Protein AF-A0A8J6IUM8-F1 (afdb_monomer)

InterPro 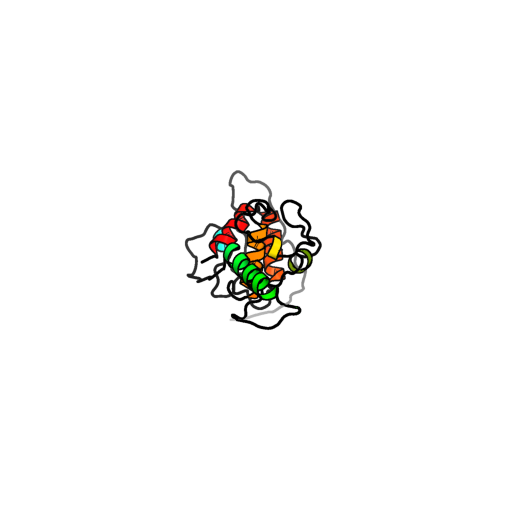domains:
  IPR006311 Twin-arginine translocation pathway, signal sequence [PS51318] (1-40)

Solvent-accessible surface area (backbone atoms only — not comparable to full-atom values): 11786 Å² total; per-residue (Å²): 138,82,84,90,89,86,88,86,87,81,91,81,80,90,85,77,98,74,86,77,87,83,91,85,81,92,72,90,72,75,79,80,70,85,65,81,68,77,60,28,26,101,62,36,62,37,50,60,50,59,68,62,67,60,74,89,74,67,69,94,34,82,46,58,17,52,44,32,55,57,54,28,54,57,50,49,55,47,54,68,64,51,76,67,72,78,81,95,74,94,78,82,75,99,65,65,75,75,63,49,34,37,26,78,51,48,33,83,89,48,61,45,57,79,75,52,69,33,75,44,36,45,66,64,26,26,62,53,87,98,52,86,67,70,52,18,27,59,65,40,26,41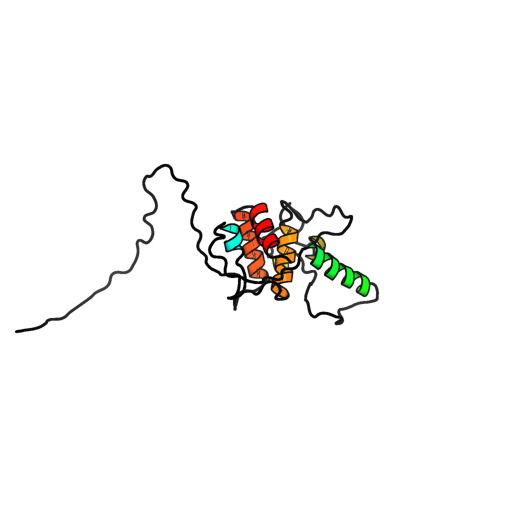,16,43,45,48,23,50,32,41,18,34,69,55,55,31,40,47,50,24,93,94,59,50,43,45,59,55,41,34,50,51,48,56,43,25,73,72,79,34,37,52,58,46,24,50,30,54,56,77,36,46,104

pLDDT: mean 70.24, std 22.02, range [32.41, 96.5]

Mean predicted aligned error: 14.63 Å

Structure (mmCIF, N/CA/C/O backbone):
data_AF-A0A8J6IUM8-F1
#
_entry.id   AF-A0A8J6IUM8-F1
#
loop_
_atom_site.group_PDB
_atom_site.id
_atom_site.type_symbol
_atom_site.label_atom_id
_atom_site.label_alt_id
_atom_site.label_comp_id
_atom_site.label_asym_id
_atom_site.label_entity_id
_atom_site.label_seq_id
_atom_site.pdbx_PDB_ins_code
_atom_site.Cartn_x
_atom_site.Cartn_y
_atom_site.Cartn_z
_atom_site.occupancy
_atom_site.B_iso_or_equiv
_atom_site.auth_seq_id
_atom_site.auth_comp_id
_atom_site.auth_asym_id
_atom_site.auth_atom_id
_atom_site.pdbx_PDB_model_num
ATOM 1 N N . MET A 1 1 ? -68.672 -1.069 22.648 1.00 32.41 1 MET A N 1
ATOM 2 C CA . MET A 1 1 ? -69.304 -2.378 22.380 1.00 32.41 1 MET A CA 1
ATOM 3 C C . MET A 1 1 ? -69.504 -2.459 20.872 1.00 32.41 1 MET A C 1
ATOM 5 O O . MET A 1 1 ? -70.139 -1.552 20.357 1.00 32.41 1 MET A O 1
ATOM 9 N N . THR A 1 2 ? -68.937 -3.389 20.104 1.00 34.91 2 THR A N 1
ATOM 10 C CA . THR A 1 2 ? -68.022 -4.510 20.414 1.00 34.91 2 THR A CA 1
ATOM 11 C C . THR A 1 2 ? -67.266 -4.901 19.132 1.00 34.91 2 THR A C 1
ATOM 13 O O . THR A 1 2 ? -67.882 -5.057 18.086 1.00 34.91 2 THR A O 1
ATOM 16 N N . ASP A 1 3 ? -65.946 -4.992 19.262 1.00 34.97 3 ASP A N 1
ATOM 17 C CA . ASP A 1 3 ? -64.987 -5.992 18.756 1.00 34.97 3 ASP A CA 1
ATOM 18 C C . ASP A 1 3 ? -65.121 -6.763 17.414 1.00 34.97 3 ASP A C 1
ATOM 20 O O . ASP A 1 3 ? -66.073 -7.491 17.165 1.00 34.97 3 ASP A O 1
ATOM 24 N N . LEU A 1 4 ? -63.988 -6.726 16.684 1.00 45.38 4 LEU A N 1
ATOM 25 C CA . LEU A 1 4 ? -63.270 -7.815 15.977 1.00 45.38 4 LEU A CA 1
ATOM 26 C C . LEU A 1 4 ? -63.947 -8.657 14.869 1.00 45.38 4 LEU A C 1
ATOM 28 O O . LEU A 1 4 ? -64.826 -9.470 15.136 1.00 45.38 4 LEU A O 1
ATOM 32 N N . ASN A 1 5 ? -63.299 -8.705 13.687 1.00 42.59 5 ASN A N 1
ATOM 33 C CA . ASN A 1 5 ? -62.938 -10.005 13.087 1.00 42.59 5 ASN A CA 1
ATOM 34 C C . ASN A 1 5 ? -61.676 -9.989 12.181 1.00 42.59 5 ASN A C 1
ATOM 36 O O . ASN A 1 5 ? -61.242 -8.941 11.706 1.00 42.59 5 ASN A O 1
ATOM 40 N N . LYS A 1 6 ? -61.081 -11.177 11.984 1.00 36.50 6 LYS A N 1
ATOM 41 C CA . LYS A 1 6 ? -59.701 -11.486 11.545 1.00 36.50 6 LYS A CA 1
ATOM 42 C C . LYS A 1 6 ? -59.706 -12.853 10.821 1.00 36.50 6 LYS A C 1
ATOM 44 O O . LYS A 1 6 ? -60.381 -13.753 11.300 1.00 36.50 6 LYS A O 1
ATOM 49 N N . SER A 1 7 ? -58.977 -13.146 9.739 1.00 35.91 7 SER A N 1
ATOM 50 C CA . SER A 1 7 ? -58.004 -12.428 8.881 1.00 35.91 7 SER A CA 1
ATOM 51 C C . SER A 1 7 ? -58.004 -13.070 7.475 1.00 35.91 7 SER A C 1
ATOM 53 O O . SER A 1 7 ? -58.772 -14.001 7.255 1.00 35.91 7 SER A O 1
ATOM 55 N N . ASN A 1 8 ? -57.115 -12.659 6.552 1.00 32.75 8 ASN A N 1
ATOM 56 C CA . ASN A 1 8 ? -56.058 -13.546 6.007 1.00 32.75 8 ASN A CA 1
ATOM 57 C C . ASN A 1 8 ? -55.184 -12.874 4.929 1.00 32.75 8 ASN A C 1
ATOM 59 O O . ASN A 1 8 ? -55.675 -12.151 4.068 1.00 32.75 8 ASN A O 1
ATOM 63 N N . GLN A 1 9 ? -53.876 -13.146 4.985 1.00 43.00 9 GLN A N 1
ATOM 64 C CA . GLN A 1 9 ? -52.910 -12.822 3.929 1.00 43.00 9 GLN A CA 1
ATOM 65 C C . GLN A 1 9 ? -52.945 -13.884 2.819 1.00 43.00 9 GLN A C 1
ATOM 67 O O . GLN A 1 9 ? -53.257 -15.044 3.080 1.00 43.00 9 GLN A O 1
ATOM 72 N N . SER A 1 10 ? -52.493 -13.519 1.618 1.00 33.78 10 SER A N 1
ATOM 73 C CA . SER A 1 10 ? -51.675 -14.425 0.800 1.00 33.78 10 SER A CA 1
ATOM 74 C C . SER A 1 10 ? -50.667 -13.613 -0.015 1.00 33.78 10 SER A C 1
ATOM 76 O O . SER A 1 10 ? -50.972 -12.509 -0.472 1.00 33.78 10 SER A O 1
ATOM 78 N N . ASP A 1 11 ? -49.445 -14.124 -0.117 1.00 43.47 11 ASP A N 1
ATOM 79 C CA . ASP A 1 11 ? -48.279 -13.404 -0.622 1.00 43.47 11 ASP A CA 1
ATOM 80 C C . ASP A 1 11 ? -48.279 -13.169 -2.136 1.00 43.47 11 ASP A C 1
ATOM 82 O O . ASP A 1 11 ? -48.604 -14.065 -2.917 1.00 43.47 11 ASP A O 1
ATOM 86 N N . LYS A 1 12 ? -47.699 -12.034 -2.557 1.00 37.50 12 LYS A N 1
ATOM 87 C CA . LYS A 1 12 ? -46.764 -12.042 -3.693 1.00 37.50 12 LYS A CA 1
ATOM 88 C C . LYS A 1 12 ? -45.495 -11.246 -3.401 1.00 37.50 12 LYS A C 1
ATOM 90 O O . LYS A 1 12 ? -45.525 -10.090 -2.995 1.00 37.50 12 LYS A O 1
ATOM 95 N N . SER A 1 13 ? -44.393 -11.946 -3.646 1.00 38.84 13 SER A N 1
ATOM 96 C CA . SER A 1 13 ? -42.996 -11.578 -3.451 1.00 38.84 13 SER A CA 1
ATOM 97 C C . SER A 1 13 ? -42.583 -10.190 -3.956 1.00 38.84 13 SER A C 1
ATOM 99 O O . SER A 1 13 ? -42.983 -9.745 -5.029 1.00 38.84 13 SER A O 1
ATOM 101 N N . VAL A 1 14 ? -41.662 -9.605 -3.187 1.00 47.09 14 VAL A N 1
ATOM 102 C CA . VAL A 1 14 ? -40.587 -8.665 -3.556 1.00 47.09 14 VAL A CA 1
ATOM 103 C C . VAL A 1 14 ? -40.242 -8.669 -5.057 1.00 47.09 14 VAL A C 1
ATOM 105 O O . VAL A 1 14 ? -39.883 -9.717 -5.586 1.00 47.09 14 VAL A O 1
ATOM 108 N N . ASP A 1 15 ? -40.273 -7.514 -5.732 1.00 41.75 15 ASP A N 1
ATOM 109 C CA . ASP A 1 15 ? -39.092 -6.647 -5.936 1.00 41.75 15 ASP A CA 1
ATOM 110 C C . ASP A 1 15 ? -39.412 -5.449 -6.854 1.00 41.75 15 ASP A C 1
ATOM 112 O O . ASP A 1 15 ? -40.078 -5.581 -7.878 1.00 41.75 15 ASP A O 1
ATOM 116 N N . ASN A 1 16 ? -38.901 -4.269 -6.492 1.00 41.00 16 ASN A N 1
ATOM 117 C CA . ASN A 1 16 ? -38.570 -3.218 -7.457 1.00 41.00 16 ASN A CA 1
ATOM 118 C C . ASN A 1 16 ? -37.561 -2.211 -6.870 1.00 41.00 16 ASN A C 1
ATOM 120 O O . ASN A 1 16 ? -37.720 -0.991 -6.953 1.00 41.00 16 ASN A O 1
ATOM 124 N N . ARG A 1 17 ? -36.466 -2.714 -6.282 1.00 55.47 17 ARG A N 1
ATOM 125 C CA . ARG A 1 17 ? -35.329 -1.907 -5.792 1.00 55.47 17 ARG A CA 1
ATOM 126 C C . ARG A 1 17 ? -34.461 -1.311 -6.920 1.00 55.47 17 ARG A C 1
ATOM 128 O O . ARG A 1 17 ? -33.248 -1.175 -6.762 1.00 55.47 17 ARG A O 1
ATOM 135 N N . ARG A 1 18 ? -35.044 -0.945 -8.072 1.00 63.97 18 ARG A N 1
ATOM 136 C CA . ARG A 1 18 ? -34.310 -0.309 -9.183 1.00 63.97 18 ARG A CA 1
ATOM 137 C C . ARG A 1 18 ? -35.183 0.553 -10.108 1.00 63.97 18 ARG A C 1
ATOM 139 O O . ARG A 1 18 ? -35.280 0.298 -11.302 1.00 63.97 18 ARG A O 1
ATOM 146 N N . SER A 1 19 ? -35.720 1.655 -9.583 1.00 48.66 19 SER A N 1
ATOM 147 C CA . SER A 1 19 ? -36.112 2.809 -10.411 1.00 48.66 19 SER A CA 1
ATOM 148 C C . SER A 1 19 ? -35.070 3.918 -10.253 1.00 48.66 19 SER A C 1
ATOM 150 O O . SER A 1 19 ? -35.204 4.787 -9.394 1.00 48.66 19 SER A O 1
ATOM 152 N N . PHE A 1 20 ? -33.998 3.860 -11.047 1.00 54.62 20 PHE A N 1
ATOM 153 C CA . PHE A 1 20 ? -32.883 4.807 -10.960 1.00 54.62 20 PHE A CA 1
ATOM 154 C C . PHE A 1 20 ? -32.936 5.839 -12.098 1.00 54.62 20 PHE A C 1
ATOM 156 O O . PHE A 1 20 ? -32.962 5.474 -13.269 1.00 54.62 20 PHE A O 1
ATOM 163 N N . LEU A 1 21 ? -32.924 7.121 -11.717 1.00 53.88 21 LEU A N 1
ATOM 164 C CA . LEU A 1 21 ? -32.687 8.314 -12.545 1.00 53.88 21 LEU A CA 1
ATOM 165 C C . LEU A 1 21 ? -33.532 8.494 -13.825 1.00 53.88 21 LEU A C 1
ATOM 167 O O . LEU A 1 21 ? -33.145 8.118 -14.930 1.00 53.88 21 LEU A O 1
ATOM 171 N N . LYS A 1 22 ? -34.599 9.296 -13.704 1.00 49.75 22 LYS A N 1
ATOM 172 C CA . LYS A 1 22 ? -35.075 10.157 -14.799 1.00 49.75 22 LYS A CA 1
ATOM 173 C C . LYS A 1 22 ? -35.062 11.628 -14.360 1.00 49.75 22 LYS A C 1
ATOM 175 O O . LYS A 1 22 ? -35.862 12.017 -13.523 1.00 49.75 22 LYS A O 1
ATOM 180 N N . LYS A 1 23 ? -34.208 12.421 -15.025 1.00 48.09 23 LYS A N 1
ATOM 181 C CA . LYS A 1 23 ? -34.212 13.900 -15.128 1.00 48.09 23 LYS A CA 1
ATOM 182 C C . LYS A 1 23 ? -33.974 14.745 -13.855 1.00 48.09 23 LYS A C 1
ATOM 184 O O . LYS A 1 23 ? -34.920 15.186 -13.219 1.00 48.09 23 LYS A O 1
ATOM 189 N N . ALA A 1 24 ? -32.710 15.101 -13.626 1.00 42.34 24 ALA A N 1
ATOM 190 C CA . ALA A 1 24 ? -32.189 16.416 -13.198 1.00 42.34 24 ALA A CA 1
ATOM 191 C C . ALA A 1 24 ? -30.645 16.290 -13.195 1.00 42.34 24 ALA A C 1
ATOM 193 O O . ALA A 1 24 ? -30.139 15.204 -12.939 1.00 42.34 24 ALA A O 1
ATOM 194 N N . GLY A 1 25 ? -29.818 17.281 -13.523 1.00 40.66 25 GLY A N 1
ATOM 195 C CA . GLY A 1 25 ? -30.060 18.722 -13.527 1.00 40.66 25 GLY A CA 1
ATOM 196 C C . GLY A 1 25 ? -29.104 19.392 -12.537 1.00 40.66 25 GLY A C 1
ATOM 197 O O . GLY A 1 25 ? -29.520 19.753 -11.448 1.00 40.66 25 GLY A O 1
ATOM 198 N N . THR A 1 26 ? -27.828 19.503 -12.917 1.00 44.88 26 THR A N 1
ATOM 199 C CA . THR A 1 26 ? -26.818 20.405 -12.325 1.00 44.88 26 THR A CA 1
ATOM 200 C C . THR A 1 26 ? -26.687 20.419 -10.790 1.00 44.88 26 THR A C 1
ATOM 202 O O . THR A 1 26 ? -26.947 21.427 -10.141 1.00 44.88 26 THR A O 1
ATOM 205 N N . ALA A 1 27 ? -26.159 19.336 -10.217 1.00 35.91 27 ALA A N 1
ATOM 206 C CA . ALA A 1 27 ? -25.406 19.381 -8.960 1.00 35.91 27 ALA A CA 1
ATOM 207 C C . ALA A 1 27 ? -24.428 18.200 -8.913 1.00 35.91 27 ALA A C 1
ATOM 209 O O . ALA A 1 27 ? -24.832 17.055 -9.122 1.00 35.91 27 ALA A O 1
ATOM 210 N N . SER A 1 28 ? -23.150 18.452 -8.624 1.00 39.94 28 SER A N 1
ATOM 211 C CA . SER A 1 28 ? -22.171 17.397 -8.345 1.00 39.94 28 SER A CA 1
ATOM 212 C C . SER A 1 28 ? -22.408 16.845 -6.940 1.00 39.94 28 SER A C 1
ATOM 214 O O . SER A 1 28 ? -21.685 17.170 -5.998 1.00 39.94 28 SER A O 1
ATOM 216 N N . ILE A 1 29 ? -23.454 16.029 -6.792 1.00 42.53 29 ILE A N 1
ATOM 217 C CA . ILE A 1 29 ? -23.670 15.243 -5.580 1.00 42.53 29 ILE A CA 1
ATOM 218 C C . ILE A 1 29 ? -22.511 14.252 -5.506 1.00 42.53 29 ILE A C 1
ATOM 220 O O . ILE A 1 29 ? -22.485 13.265 -6.245 1.00 42.53 29 ILE A O 1
ATOM 224 N N . ILE A 1 30 ? -21.540 14.543 -4.638 1.00 43.62 30 ILE A N 1
ATOM 225 C CA . ILE A 1 30 ? -20.489 13.599 -4.261 1.00 43.62 30 ILE A CA 1
ATOM 226 C C . ILE A 1 30 ? -21.209 12.318 -3.855 1.00 43.62 30 ILE A C 1
ATOM 228 O O . ILE A 1 30 ? -22.028 12.333 -2.934 1.00 43.62 30 ILE A O 1
ATOM 232 N N . ALA A 1 31 ? -20.953 11.230 -4.581 1.00 40.31 31 ALA A N 1
ATOM 233 C CA . ALA A 1 31 ? -21.530 9.942 -4.248 1.00 40.31 31 ALA A CA 1
ATOM 234 C C . ALA A 1 31 ? -21.027 9.570 -2.853 1.00 40.31 31 ALA A C 1
ATOM 236 O O . ALA A 1 31 ? -19.861 9.211 -2.689 1.00 40.31 31 ALA A O 1
ATOM 237 N N . ALA A 1 32 ? -21.901 9.706 -1.855 1.00 42.09 32 ALA A N 1
ATOM 238 C CA . ALA A 1 32 ? -21.624 9.298 -0.493 1.00 42.09 32 ALA A CA 1
ATOM 239 C C . ALA A 1 32 ? -21.473 7.777 -0.498 1.00 42.09 32 ALA A C 1
ATOM 241 O O . ALA A 1 32 ? -22.452 7.033 -0.410 1.00 42.09 32 ALA A O 1
ATOM 242 N N . LEU A 1 33 ? -20.234 7.328 -0.678 1.00 38.31 33 LEU A N 1
ATOM 243 C CA . LEU A 1 33 ? -19.867 5.939 -0.509 1.00 38.31 33 LEU A CA 1
ATOM 244 C C . LEU A 1 33 ? -20.288 5.546 0.915 1.00 38.31 33 LEU A C 1
ATOM 246 O O . LEU A 1 33 ? -19.805 6.163 1.870 1.00 38.31 33 LEU A O 1
ATOM 250 N N . PRO A 1 34 ? -21.116 4.503 1.118 1.00 36.09 34 PRO A N 1
ATOM 251 C CA . PRO A 1 34 ? -20.841 3.664 2.269 1.00 36.09 34 PRO A CA 1
ATOM 252 C C . PRO A 1 34 ? -19.382 3.199 2.078 1.00 36.09 34 PRO A C 1
ATOM 254 O O . PRO A 1 34 ? -18.971 2.854 0.976 1.00 36.09 34 PRO A O 1
ATOM 257 N N . VAL A 1 35 ? -18.537 3.233 3.096 1.00 40.78 35 VAL A N 1
ATOM 258 C CA . VAL A 1 35 ? -18.814 2.522 4.334 1.00 40.78 35 VAL A CA 1
ATOM 259 C C . VAL A 1 35 ? -18.173 3.206 5.535 1.00 40.78 35 VAL A C 1
ATOM 261 O O . VAL A 1 35 ? -17.021 3.632 5.493 1.00 40.78 35 VAL A O 1
ATOM 264 N N . ARG A 1 36 ? -18.896 3.188 6.657 1.00 41.34 36 ARG A N 1
ATOM 265 C CA . ARG A 1 36 ? -18.259 3.211 7.975 1.00 41.34 36 ARG A CA 1
ATOM 266 C C . ARG A 1 36 ? -17.442 1.923 8.096 1.00 41.34 36 ARG A C 1
ATOM 268 O O . ARG A 1 36 ? -17.983 0.863 7.811 1.00 41.34 36 ARG A O 1
ATOM 275 N N . ASN A 1 37 ? -16.182 2.048 8.498 1.00 42.50 37 ASN A N 1
ATOM 276 C CA . ASN A 1 37 ? -15.328 1.020 9.097 1.00 42.50 37 ASN A CA 1
ATOM 277 C C . ASN A 1 37 ? -15.608 -0.432 8.640 1.00 42.50 37 ASN A C 1
ATOM 279 O O . ASN A 1 37 ? -16.384 -1.127 9.288 1.00 42.50 37 ASN A O 1
ATOM 283 N N . VAL A 1 38 ? -14.930 -0.907 7.584 1.00 52.06 38 VAL A N 1
ATOM 284 C CA . VAL A 1 38 ? -14.875 -2.354 7.228 1.00 52.06 38 VAL A CA 1
ATOM 285 C C . VAL A 1 38 ? -13.458 -2.933 7.346 1.00 52.06 38 VAL A C 1
ATOM 287 O O . VAL A 1 38 ? -13.275 -4.123 7.572 1.00 52.06 38 VAL A O 1
ATOM 290 N N . TRP A 1 39 ? -12.422 -2.098 7.233 1.00 58.16 39 TRP A N 1
ATOM 291 C CA . TRP A 1 39 ? -11.027 -2.569 7.239 1.00 58.16 39 TRP A CA 1
ATOM 292 C C . TRP A 1 39 ? -10.360 -2.434 8.599 1.00 58.16 39 TRP A C 1
ATOM 294 O O . TRP A 1 39 ? -9.603 -3.310 8.991 1.00 58.16 39 TRP A O 1
ATOM 304 N N . ALA A 1 40 ? -10.684 -1.372 9.329 1.00 53.69 40 ALA A N 1
ATOM 305 C CA . ALA A 1 40 ? -10.157 -1.075 10.651 1.00 53.69 40 ALA A CA 1
ATOM 306 C C . ALA A 1 40 ? -11.048 -1.650 11.761 1.00 53.69 40 ALA A C 1
ATOM 308 O O . ALA A 1 40 ? -12.275 -1.501 11.708 1.00 53.69 40 ALA A O 1
ATOM 309 N N . SER A 1 41 ? -10.429 -2.255 12.778 1.00 52.91 41 SER A N 1
ATOM 310 C CA . SER A 1 41 ? -11.092 -2.592 14.045 1.00 52.91 41 SER A CA 1
ATOM 311 C C . SER A 1 41 ? -11.564 -1.331 14.793 1.00 52.91 41 SER A C 1
ATOM 313 O O . SER A 1 41 ? -11.306 -0.206 14.367 1.00 52.91 41 SER A O 1
ATOM 315 N N . TYR A 1 42 ? -12.255 -1.514 15.920 1.00 49.84 42 TYR A N 1
ATOM 316 C CA . TYR A 1 42 ? -12.916 -0.455 16.700 1.00 49.84 42 TYR A CA 1
ATOM 317 C C . TYR A 1 42 ? -11.990 0.691 17.172 1.00 49.84 42 TYR A C 1
ATOM 319 O O . TYR A 1 42 ? -12.491 1.780 17.441 1.00 49.84 42 TYR A O 1
ATOM 327 N N . ASP A 1 43 ? -10.668 0.474 17.186 1.00 50.34 43 ASP A N 1
ATOM 328 C CA . ASP A 1 43 ? -9.639 1.454 17.568 1.00 50.34 43 ASP A CA 1
ATOM 329 C C . ASP A 1 43 ? -8.811 2.028 16.393 1.00 50.34 43 ASP A C 1
ATOM 331 O O . ASP A 1 43 ? -7.884 2.803 16.633 1.00 50.34 43 ASP A O 1
ATOM 335 N N . ALA A 1 44 ? -9.095 1.685 15.126 1.00 49.66 44 ALA A N 1
ATOM 336 C CA . ALA A 1 44 ? -8.302 2.153 13.977 1.00 49.66 44 ALA A CA 1
ATOM 337 C C . ALA A 1 44 ? -9.017 3.170 13.066 1.00 49.66 44 ALA A C 1
ATOM 339 O O . ALA A 1 44 ? -10.183 3.036 12.690 1.00 49.66 44 ALA A O 1
ATOM 340 N N . CYS A 1 45 ? -8.253 4.183 12.649 1.00 55.59 45 CYS A N 1
ATOM 341 C CA . CYS A 1 45 ? -8.661 5.193 11.684 1.00 55.59 45 CYS A CA 1
ATOM 342 C C . CYS A 1 45 ? -8.882 4.539 10.317 1.00 55.59 45 CYS A C 1
ATOM 344 O O . CYS A 1 45 ? -7.997 3.904 9.735 1.00 55.59 45 CYS A O 1
ATOM 346 N N . THR A 1 46 ? -10.079 4.704 9.766 1.00 56.50 46 THR A N 1
ATOM 347 C CA . THR A 1 46 ? -10.350 4.147 8.444 1.00 56.50 46 THR A CA 1
ATOM 348 C C . THR A 1 46 ? -9.655 4.957 7.359 1.00 56.50 46 THR A C 1
ATOM 350 O O . THR A 1 46 ? -9.747 6.184 7.331 1.00 56.50 46 THR A O 1
ATOM 353 N N . ILE A 1 47 ? -9.052 4.259 6.395 1.00 58.06 47 ILE A N 1
ATOM 354 C CA . ILE A 1 47 ? -8.558 4.866 5.149 1.00 58.06 47 ILE A CA 1
ATOM 355 C C . ILE A 1 47 ? -9.704 5.588 4.412 1.00 58.06 47 ILE A C 1
ATOM 357 O O . ILE A 1 47 ? -9.503 6.652 3.838 1.00 58.06 47 ILE A O 1
ATOM 361 N N . SER A 1 48 ? -10.945 5.097 4.524 1.00 53.03 48 SER A N 1
ATOM 362 C CA . SER A 1 48 ? -12.146 5.795 4.042 1.00 53.03 48 SER A CA 1
ATOM 363 C C . SER A 1 48 ? -12.418 7.139 4.731 1.00 53.03 48 SER A C 1
ATOM 365 O O . SER A 1 48 ? -13.005 8.012 4.103 1.00 53.03 48 SER A O 1
ATOM 367 N N . GLY A 1 49 ? -11.989 7.348 5.980 1.00 50.66 49 GLY A N 1
ATOM 368 C CA . GLY A 1 49 ? -12.088 8.640 6.665 1.00 50.66 49 GLY A CA 1
ATOM 369 C C . GLY A 1 49 ? -11.166 9.690 6.042 1.00 50.66 49 GLY A C 1
ATOM 370 O O . GLY A 1 49 ? -11.624 10.790 5.736 1.00 50.66 49 GLY A O 1
ATOM 371 N N . ALA A 1 50 ? -9.912 9.312 5.765 1.00 47.53 50 ALA A N 1
ATOM 372 C CA . ALA A 1 50 ? -8.959 10.147 5.032 1.00 47.53 50 ALA A CA 1
ATOM 373 C C . ALA A 1 50 ? -9.441 10.423 3.592 1.00 47.53 50 ALA A C 1
ATOM 375 O O . ALA A 1 50 ? -9.521 11.576 3.175 1.00 47.53 50 ALA A O 1
ATOM 376 N N . MET A 1 51 ? -9.884 9.391 2.859 1.00 52.28 51 MET A N 1
ATOM 377 C CA . MET A 1 51 ? -10.387 9.550 1.481 1.00 52.28 51 MET A CA 1
ATOM 378 C C . MET A 1 51 ? -11.717 10.319 1.370 1.00 52.28 51 MET A C 1
ATOM 380 O O . MET A 1 51 ? -12.026 10.841 0.302 1.00 52.28 51 MET A O 1
ATOM 384 N N . SER A 1 52 ? -12.527 10.387 2.433 1.00 48.41 52 SER A N 1
ATOM 385 C CA . SER A 1 52 ? -13.830 11.072 2.413 1.00 48.41 52 SER A CA 1
ATOM 386 C C . SER A 1 52 ? -13.744 12.572 2.720 1.00 48.41 52 SER A C 1
ATOM 388 O O . SER A 1 52 ? -14.752 13.263 2.565 1.00 48.41 52 SER A O 1
ATOM 390 N N . GLY A 1 53 ? -12.613 13.076 3.227 1.00 43.75 53 GLY A N 1
ATOM 391 C CA . GLY A 1 53 ? -12.450 14.481 3.633 1.00 43.75 53 GLY A CA 1
ATOM 392 C C . GLY A 1 53 ? -13.322 14.934 4.817 1.00 43.75 53 GLY A C 1
ATOM 393 O O . GLY A 1 53 ? -13.279 16.102 5.201 1.00 43.75 53 GLY A O 1
ATOM 394 N N . ASN A 1 54 ? -14.107 14.039 5.430 1.00 46.28 54 ASN A N 1
ATOM 395 C CA . ASN A 1 54 ? -15.019 14.363 6.530 1.00 46.28 54 ASN A CA 1
ATOM 396 C C . ASN A 1 54 ? -14.285 14.357 7.884 1.00 46.28 54 ASN A C 1
ATOM 398 O O . ASN A 1 54 ? -14.555 13.546 8.771 1.00 46.28 54 ASN A O 1
ATOM 402 N N . HIS A 1 55 ? -13.324 15.272 8.017 1.00 42.75 55 HIS A N 1
ATOM 403 C CA . HIS A 1 55 ? -12.365 15.368 9.125 1.00 42.75 55 HIS A CA 1
ATOM 404 C C . HIS A 1 55 ? -12.992 15.721 10.492 1.00 42.75 55 HIS A C 1
ATOM 406 O O . HIS A 1 55 ? -12.322 15.681 11.521 1.00 42.75 55 HIS A O 1
ATOM 412 N N . SER A 1 56 ? -14.278 16.078 10.515 1.00 50.72 56 SER A N 1
ATOM 413 C CA . SER A 1 56 ? -15.013 16.611 11.669 1.00 50.72 56 SER A CA 1
ATOM 414 C C . SER A 1 56 ? -15.598 15.550 12.615 1.00 50.72 56 SER A C 1
ATOM 416 O O . SER A 1 56 ? -16.179 15.915 13.635 1.00 50.72 56 SER A O 1
ATOM 418 N N . GLN A 1 57 ? -15.464 14.254 12.303 1.00 44.81 57 GLN A N 1
ATOM 419 C CA . GLN A 1 57 ? -15.910 13.141 13.165 1.00 44.81 57 GLN A CA 1
ATOM 420 C C . GLN A 1 57 ? -14.895 11.984 13.253 1.00 44.81 57 GLN A C 1
ATOM 422 O O . GLN A 1 57 ? -15.274 10.846 13.532 1.00 44.81 57 GLN A O 1
ATOM 427 N N . GLN A 1 58 ? -13.603 12.236 13.018 1.00 48.50 58 GLN A N 1
ATOM 428 C CA . GLN A 1 58 ? -12.581 11.224 13.292 1.00 48.50 58 GLN A CA 1
ATOM 429 C C . GLN A 1 58 ? -12.425 11.030 14.805 1.00 48.50 58 GLN A C 1
ATOM 431 O O . GLN A 1 58 ? -11.900 11.882 15.518 1.00 48.50 58 GLN A O 1
ATOM 436 N N . GLN A 1 59 ? -12.882 9.872 15.280 1.00 46.97 59 GLN A N 1
ATOM 437 C CA . GLN A 1 59 ? -12.505 9.315 16.574 1.00 46.97 59 GLN A CA 1
ATOM 438 C C . GLN A 1 59 ? -10.969 9.206 16.633 1.00 46.97 59 GLN A C 1
ATOM 440 O O . GLN A 1 59 ? -10.333 8.886 15.628 1.00 46.97 59 GLN A O 1
ATOM 445 N N . THR A 1 60 ? -10.361 9.511 17.783 1.00 45.53 60 THR A N 1
ATOM 446 C CA . THR A 1 60 ? -8.898 9.538 17.952 1.00 45.53 60 THR A CA 1
ATOM 447 C C . THR A 1 60 ? -8.315 8.126 17.946 1.00 45.53 60 THR A C 1
ATOM 449 O O . THR A 1 60 ? -8.073 7.531 18.994 1.00 45.53 60 THR A O 1
ATOM 452 N N . CYS A 1 61 ? -8.115 7.581 16.753 1.00 53.56 61 CYS A N 1
ATOM 453 C CA . CYS A 1 61 ? -7.556 6.258 16.543 1.00 53.56 61 CYS A CA 1
ATOM 454 C C . CYS A 1 61 ? -6.038 6.338 16.344 1.00 53.56 61 CYS A C 1
ATOM 456 O O . CYS A 1 61 ? -5.562 6.808 15.307 1.00 53.56 61 CYS A O 1
ATOM 458 N N . THR A 1 62 ? -5.271 5.845 17.314 1.00 60.16 62 THR A N 1
ATOM 459 C CA . THR A 1 62 ? -3.802 5.845 17.273 1.00 60.16 62 THR A CA 1
ATOM 460 C C . THR A 1 62 ? -3.279 4.717 16.381 1.00 60.16 62 THR A C 1
ATOM 462 O O . THR A 1 62 ? -2.781 3.703 16.869 1.00 60.16 62 THR A O 1
ATOM 465 N N . ILE A 1 63 ? -3.372 4.876 15.059 1.00 71.56 63 ILE A N 1
ATOM 466 C CA . ILE A 1 63 ? -2.658 3.982 14.138 1.00 71.56 63 ILE A CA 1
ATOM 467 C C . ILE A 1 63 ? -1.164 4.301 14.205 1.00 71.56 63 ILE A C 1
ATOM 469 O O . ILE A 1 63 ? -0.770 5.457 14.073 1.00 71.56 63 ILE A O 1
ATOM 473 N N . GLN A 1 64 ? -0.343 3.268 14.404 1.00 81.00 64 GLN A N 1
ATOM 474 C CA . GLN A 1 64 ? 1.119 3.360 14.467 1.00 81.00 64 GLN A CA 1
ATOM 475 C C . GLN A 1 64 ? 1.763 2.735 13.225 1.00 81.00 64 GLN A C 1
ATOM 477 O O . GLN A 1 64 ? 2.680 1.916 13.324 1.00 81.00 64 GLN A O 1
ATOM 482 N N . GLY A 1 65 ? 1.236 3.076 12.046 1.00 86.50 65 GLY A N 1
ATOM 483 C CA . GLY A 1 65 ? 1.683 2.519 10.779 1.00 86.50 65 GLY A CA 1
ATOM 484 C C . GLY A 1 65 ? 3.155 2.830 10.535 1.00 86.50 65 GLY A C 1
ATOM 485 O O . GLY A 1 65 ? 3.647 3.912 10.849 1.00 86.50 65 GLY A O 1
ATOM 486 N N . ARG A 1 66 ? 3.882 1.879 9.958 1.00 91.00 66 ARG A N 1
ATOM 487 C CA . ARG A 1 66 ? 5.277 2.071 9.570 1.00 91.00 66 ARG A CA 1
ATOM 488 C C . ARG A 1 66 ? 5.377 2.404 8.089 1.00 91.00 66 ARG A C 1
ATOM 490 O O . ARG A 1 66 ? 4.677 1.823 7.256 1.00 91.00 66 ARG A O 1
ATOM 497 N N . SER A 1 67 ? 6.252 3.354 7.775 1.00 91.94 67 SER A N 1
ATOM 498 C CA . SER A 1 67 ? 6.478 3.826 6.412 1.00 91.94 67 SER A CA 1
ATOM 499 C C . SER A 1 67 ? 7.208 2.779 5.550 1.00 91.94 67 SER A C 1
ATOM 501 O O . SER A 1 67 ? 7.869 1.881 6.083 1.00 91.94 67 SER A O 1
ATOM 503 N N . PRO A 1 68 ? 7.179 2.900 4.209 1.00 92.38 68 PRO A N 1
ATOM 504 C CA . PRO A 1 68 ? 7.958 2.033 3.329 1.00 92.38 68 PRO A CA 1
ATOM 505 C C . PRO A 1 68 ? 9.468 2.067 3.628 1.00 92.38 68 PRO A C 1
ATOM 507 O O . PRO A 1 68 ? 10.137 1.051 3.472 1.00 92.38 68 PRO A O 1
ATOM 510 N N . GLY A 1 69 ? 10.004 3.204 4.094 1.00 89.44 69 GLY A N 1
ATOM 511 C CA . GLY A 1 69 ? 11.412 3.334 4.494 1.00 89.44 69 GLY A CA 1
ATOM 512 C C . GLY A 1 69 ? 11.755 2.553 5.766 1.00 89.44 69 GLY A C 1
ATOM 513 O O . GLY A 1 69 ? 12.785 1.887 5.813 1.00 89.44 69 GLY A O 1
ATOM 514 N N . TYR A 1 70 ? 10.859 2.541 6.763 1.00 90.06 70 TYR A N 1
ATOM 515 C CA . TYR A 1 70 ? 11.018 1.674 7.936 1.00 90.06 70 TYR A CA 1
ATOM 516 C C . TYR A 1 70 ? 11.086 0.202 7.518 1.00 90.06 70 TYR A C 1
ATOM 518 O O . TYR A 1 70 ? 12.007 -0.513 7.912 1.00 90.06 70 TYR A O 1
ATOM 526 N N . TRP A 1 71 ? 10.144 -0.242 6.678 1.00 90.19 71 TRP A N 1
ATOM 527 C CA . TRP A 1 71 ? 10.122 -1.624 6.202 1.00 90.19 71 TRP A CA 1
ATOM 528 C C . TRP A 1 71 ? 11.335 -1.966 5.337 1.00 90.19 71 TRP A C 1
ATOM 530 O O . TRP A 1 71 ? 11.834 -3.082 5.448 1.00 90.19 71 TRP A O 1
ATOM 540 N N . HIS A 1 72 ? 11.858 -1.027 4.537 1.00 88.50 72 HIS A N 1
ATOM 541 C CA . HIS A 1 72 ? 13.107 -1.242 3.804 1.00 88.50 72 HIS A CA 1
ATOM 542 C C . HIS A 1 72 ? 14.257 -1.537 4.769 1.00 88.50 72 HIS A C 1
ATOM 544 O O . HIS A 1 72 ? 14.880 -2.591 4.667 1.00 88.50 72 HIS A O 1
ATOM 550 N N . ASN A 1 73 ? 14.472 -0.667 5.757 1.00 86.00 73 ASN A N 1
ATOM 551 C CA . ASN A 1 73 ? 15.550 -0.816 6.734 1.00 86.00 73 ASN A CA 1
ATOM 552 C C . ASN A 1 73 ? 15.381 -2.089 7.585 1.00 86.00 73 ASN A C 1
ATOM 554 O O . ASN A 1 73 ? 16.365 -2.756 7.909 1.00 86.00 73 ASN A O 1
ATOM 558 N N . TYR A 1 74 ? 14.142 -2.484 7.891 1.00 84.94 74 TYR A N 1
ATOM 559 C CA . TYR A 1 74 ? 13.832 -3.748 8.567 1.00 84.94 74 TYR A CA 1
ATOM 560 C C . TYR A 1 74 ? 14.183 -4.984 7.716 1.00 84.94 74 TYR A C 1
ATOM 562 O O . TYR A 1 74 ? 14.728 -5.962 8.227 1.00 84.94 74 TYR A O 1
ATOM 570 N N . CYS A 1 75 ? 13.915 -4.947 6.409 1.00 83.38 75 CYS A N 1
ATOM 571 C CA . CYS A 1 75 ? 14.220 -6.054 5.499 1.00 83.38 75 CYS A CA 1
ATOM 572 C C . CYS A 1 75 ? 15.714 -6.115 5.130 1.00 83.38 75 CYS A C 1
ATOM 574 O O . CYS A 1 75 ? 16.293 -7.200 5.088 1.00 83.38 75 CYS A O 1
ATOM 576 N N . ASP A 1 76 ? 16.360 -4.967 4.912 1.00 76.94 76 ASP A N 1
ATOM 577 C CA . ASP A 1 76 ? 17.785 -4.894 4.575 1.00 76.94 76 ASP A CA 1
ATOM 578 C C . ASP A 1 76 ? 18.679 -5.270 5.764 1.00 76.94 76 ASP A C 1
ATOM 580 O O . ASP A 1 76 ? 19.624 -6.040 5.604 1.00 76.94 76 ASP A O 1
ATOM 584 N N . SER A 1 77 ? 18.345 -4.827 6.983 1.00 63.06 77 SER A N 1
ATOM 585 C CA . SER A 1 77 ? 19.070 -5.256 8.190 1.00 63.06 77 SER A CA 1
ATOM 586 C C . SER A 1 77 ? 19.019 -6.775 8.385 1.00 63.06 77 SER A C 1
ATOM 588 O O . SER A 1 77 ? 20.053 -7.369 8.691 1.00 63.06 77 SER A O 1
ATOM 590 N N . ARG A 1 78 ? 17.881 -7.427 8.092 1.00 62.09 78 ARG A N 1
ATOM 591 C CA . ARG A 1 78 ? 17.812 -8.895 8.006 1.00 62.09 78 ARG A CA 1
ATOM 592 C C . ARG A 1 78 ? 18.730 -9.441 6.908 1.00 62.09 78 ARG A C 1
ATOM 594 O O . ARG A 1 78 ? 19.567 -10.282 7.217 1.00 62.09 78 ARG A O 1
ATOM 601 N N . ASN A 1 79 ? 18.667 -8.951 5.668 1.00 58.16 79 ASN A N 1
ATOM 602 C CA . ASN A 1 79 ? 19.554 -9.440 4.597 1.00 58.16 79 ASN A CA 1
ATOM 603 C C . ASN A 1 79 ? 21.054 -9.306 4.943 1.00 58.16 79 ASN A C 1
ATOM 605 O O . ASN A 1 79 ? 21.824 -10.219 4.646 1.00 58.16 79 ASN A O 1
ATOM 609 N N . ARG A 1 80 ? 21.469 -8.238 5.640 1.00 51.56 80 ARG A N 1
ATOM 610 C CA . ARG A 1 80 ? 22.854 -8.064 6.125 1.00 51.56 80 ARG A CA 1
ATOM 611 C C . ARG A 1 80 ? 23.240 -9.025 7.254 1.00 51.56 80 ARG A C 1
ATOM 613 O O . ARG A 1 80 ? 24.405 -9.391 7.349 1.00 51.56 80 ARG A O 1
ATOM 620 N N . THR A 1 81 ? 22.301 -9.451 8.099 1.00 48.66 81 THR A N 1
ATOM 621 C CA . THR A 1 81 ? 22.550 -10.514 9.094 1.00 48.66 81 THR A CA 1
ATOM 622 C C . THR A 1 81 ? 22.625 -11.902 8.439 1.00 48.66 81 THR A C 1
ATOM 624 O O . THR A 1 81 ? 23.359 -12.765 8.909 1.00 48.66 81 THR A O 1
ATOM 627 N N . TYR A 1 82 ? 21.916 -12.108 7.326 1.00 42.78 82 TYR A N 1
ATOM 628 C CA . TYR A 1 82 ? 21.778 -13.401 6.644 1.00 42.78 82 TYR A CA 1
ATOM 629 C C . TYR A 1 82 ? 22.800 -13.672 5.521 1.00 42.78 82 TYR A C 1
ATOM 631 O O . TYR A 1 82 ? 22.759 -14.740 4.907 1.00 42.78 82 TYR A O 1
ATOM 639 N N . SER A 1 83 ? 23.779 -12.788 5.281 1.00 41.66 83 SER A N 1
ATOM 640 C CA . SER A 1 83 ? 24.939 -13.128 4.434 1.00 41.66 83 SER A CA 1
ATOM 641 C C . SER A 1 83 ? 25.870 -14.169 5.078 1.00 41.66 83 SER A C 1
ATOM 643 O O . SER A 1 83 ? 26.796 -14.649 4.427 1.00 41.66 83 SER A O 1
ATOM 645 N N . VAL A 1 84 ? 25.607 -14.556 6.332 1.00 36.62 84 VAL A N 1
ATOM 646 C CA . VAL A 1 84 ? 26.140 -15.771 6.954 1.00 36.62 84 VAL A CA 1
ATOM 647 C C . VAL A 1 84 ? 25.036 -16.833 6.999 1.00 36.62 84 VAL A C 1
ATOM 649 O O . VAL A 1 84 ? 24.297 -16.951 7.966 1.00 36.62 84 VAL A O 1
ATOM 652 N N . GLN A 1 85 ? 24.984 -17.630 5.930 1.00 35.09 85 GLN A N 1
ATOM 653 C CA . GLN A 1 85 ? 24.543 -19.029 5.941 1.00 35.09 85 GLN A CA 1
ATOM 654 C C . GLN A 1 85 ? 23.080 -19.340 6.343 1.00 35.09 85 GLN A C 1
ATOM 656 O O . GLN A 1 85 ? 22.790 -19.707 7.471 1.00 35.09 85 GLN A O 1
ATOM 661 N N . GLY A 1 86 ? 22.206 -19.388 5.329 1.00 32.97 86 GLY A N 1
ATOM 662 C CA . GLY A 1 86 ? 21.271 -20.506 5.106 1.00 32.97 86 GLY A CA 1
ATOM 663 C C . GLY A 1 86 ? 20.139 -20.777 6.114 1.00 32.97 86 GLY A C 1
ATOM 664 O O . GLY A 1 86 ? 20.357 -21.343 7.176 1.00 32.97 86 GLY A O 1
ATOM 665 N N . TYR A 1 87 ? 18.901 -20.599 5.633 1.00 38.50 87 TYR A N 1
ATOM 666 C CA . TYR A 1 87 ? 17.636 -20.990 6.279 1.00 38.50 87 TYR A CA 1
ATOM 667 C C . TYR A 1 87 ? 17.263 -20.216 7.558 1.00 38.50 87 TYR A C 1
ATOM 669 O O . TYR A 1 87 ? 18.092 -19.819 8.368 1.00 38.50 87 TYR A O 1
ATOM 677 N N . GLY A 1 88 ? 15.964 -19.938 7.699 1.00 50.53 88 GLY A N 1
ATOM 678 C CA . GLY A 1 88 ? 15.455 -19.002 8.701 1.00 50.53 88 GLY A CA 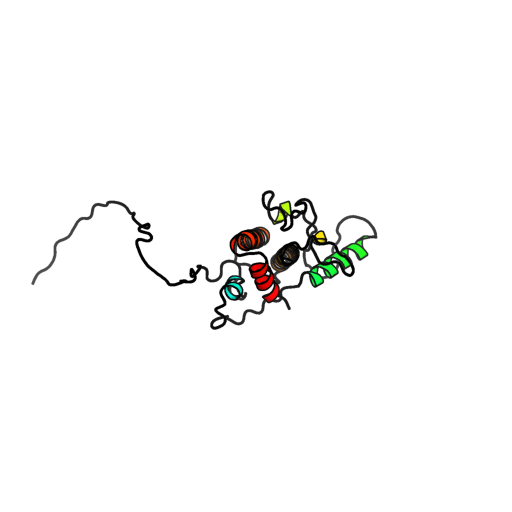1
ATOM 679 C C . GLY A 1 88 ? 15.694 -19.461 10.138 1.00 50.53 88 GLY A C 1
ATOM 680 O O . GLY A 1 88 ? 15.248 -20.538 10.528 1.00 50.53 88 GLY A O 1
ATOM 681 N N . THR A 1 89 ? 16.311 -18.596 10.945 1.00 37.22 89 THR A N 1
ATOM 682 C CA . THR A 1 89 ? 16.323 -18.720 12.407 1.00 37.22 89 THR A CA 1
ATOM 683 C C . THR A 1 89 ? 15.993 -17.383 13.071 1.00 37.22 89 THR A C 1
ATOM 685 O O . THR A 1 89 ? 16.505 -16.314 12.744 1.00 37.22 89 THR A O 1
ATOM 688 N N . SER A 1 90 ? 15.054 -17.466 14.005 1.00 53.53 90 SER A N 1
ATOM 689 C CA . SER A 1 90 ? 14.540 -16.402 14.866 1.00 53.53 90 SER A CA 1
ATOM 690 C C . SER A 1 90 ? 15.611 -15.467 15.447 1.00 53.53 90 SER A C 1
ATOM 692 O O . SER A 1 90 ? 16.511 -15.929 16.146 1.00 53.53 90 SER A O 1
ATOM 694 N N . GLY A 1 91 ? 15.441 -14.150 15.275 1.00 39.12 91 GLY A N 1
ATOM 695 C CA . GLY A 1 91 ? 16.304 -13.140 15.897 1.00 39.12 91 GLY A CA 1
ATOM 696 C C . GLY A 1 91 ? 15.674 -11.743 15.966 1.00 39.12 91 GLY A C 1
ATOM 697 O O . GLY A 1 91 ? 15.627 -11.045 14.962 1.00 39.12 91 GLY A O 1
ATOM 698 N N . SER A 1 92 ? 15.258 -11.345 17.176 1.00 47.25 92 SER A N 1
ATOM 699 C CA . SER A 1 92 ? 14.818 -10.002 17.611 1.00 47.25 92 SER A CA 1
ATOM 700 C C . SER A 1 92 ? 13.621 -9.330 16.909 1.00 47.25 92 SER A C 1
ATOM 702 O O . SER A 1 92 ? 13.644 -9.019 15.722 1.00 47.25 92 SER A O 1
ATOM 704 N N . TRP A 1 93 ? 12.616 -8.988 17.730 1.00 49.16 93 TRP A N 1
A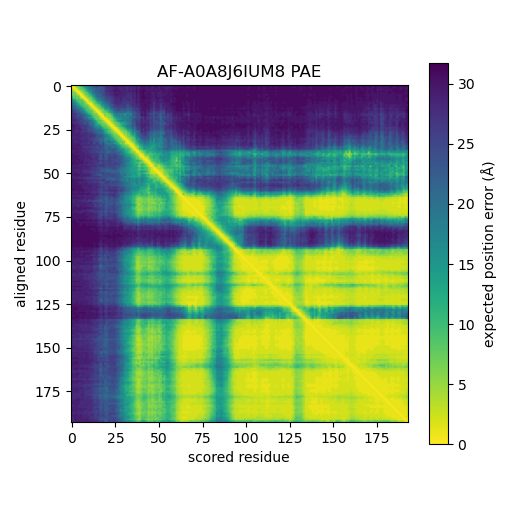TOM 705 C CA . TRP A 1 93 ? 11.338 -8.343 17.377 1.00 49.16 93 TRP A CA 1
ATOM 706 C C . TRP A 1 93 ? 10.482 -9.187 16.419 1.00 49.16 93 TRP A C 1
ATOM 708 O O . TRP A 1 93 ? 10.765 -9.278 15.226 1.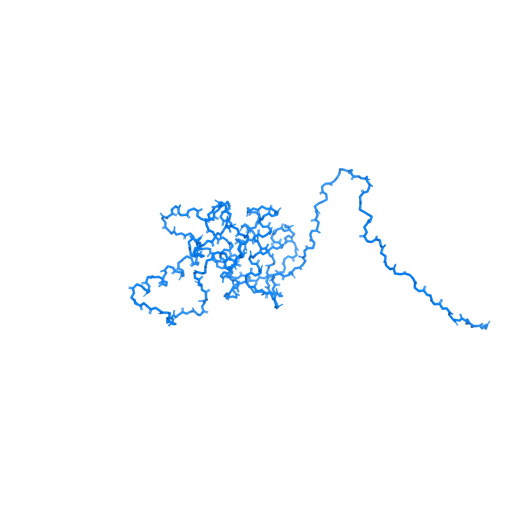00 49.16 93 TRP A O 1
ATOM 718 N N . GLY A 1 94 ? 9.427 -9.813 16.956 1.00 63.50 94 GLY A N 1
ATOM 719 C CA . GLY A 1 94 ? 8.601 -10.840 16.299 1.00 63.50 94 GLY A CA 1
ATOM 720 C C . GLY A 1 94 ? 7.681 -10.362 15.169 1.00 63.50 94 GLY A C 1
ATOM 721 O O . GLY A 1 94 ? 6.525 -10.766 15.126 1.00 63.50 94 GLY A O 1
ATOM 722 N N . TYR A 1 95 ? 8.180 -9.513 14.272 1.00 78.06 95 TYR A N 1
ATOM 723 C CA . TYR A 1 95 ? 7.461 -9.023 13.101 1.00 78.06 95 TYR A CA 1
ATOM 724 C C . TYR A 1 95 ? 7.751 -9.897 11.863 1.00 78.06 95 TYR A C 1
ATOM 726 O O . TYR A 1 95 ? 8.900 -10.282 11.607 1.00 78.06 95 TYR A O 1
ATOM 734 N N . SER A 1 96 ? 6.724 -10.206 11.069 1.00 81.94 96 SER A N 1
ATOM 735 C CA . SER A 1 96 ? 6.850 -10.876 9.771 1.00 81.94 96 SER A CA 1
ATOM 736 C C . SER A 1 96 ? 6.935 -9.858 8.634 1.00 81.94 96 SER A C 1
ATOM 738 O O . SER A 1 96 ? 6.096 -8.972 8.492 1.00 81.94 96 SER A O 1
ATOM 740 N N . ALA A 1 97 ? 7.968 -9.994 7.809 1.00 84.31 97 ALA A N 1
ATOM 741 C CA . ALA A 1 97 ? 8.204 -9.170 6.628 1.00 84.31 97 ALA A CA 1
ATOM 742 C C . ALA A 1 97 ? 8.750 -10.059 5.502 1.00 84.31 97 ALA A C 1
ATOM 744 O O . ALA A 1 97 ? 9.837 -9.835 4.973 1.00 84.31 97 ALA A O 1
ATOM 745 N N . GLU A 1 98 ? 8.046 -11.151 5.209 1.00 87.06 98 GLU A N 1
ATOM 746 C CA . GLU A 1 98 ? 8.477 -12.132 4.212 1.00 87.06 98 GLU A CA 1
ATOM 747 C C . GLU A 1 98 ? 8.475 -11.550 2.791 1.00 87.06 98 GLU A C 1
ATOM 749 O O . GLU A 1 98 ? 7.632 -10.723 2.427 1.00 87.06 98 GLU A O 1
ATOM 754 N N . ASN A 1 99 ? 9.444 -11.979 1.978 1.00 91.12 99 ASN A N 1
ATOM 755 C CA . ASN A 1 99 ? 9.637 -11.489 0.613 1.00 91.12 99 ASN A CA 1
ATOM 756 C C . ASN A 1 99 ? 8.766 -12.255 -0.397 1.00 91.12 99 ASN A C 1
ATOM 758 O O . ASN A 1 99 ? 9.268 -12.793 -1.386 1.00 91.12 99 ASN A O 1
ATOM 762 N N . TYR A 1 100 ? 7.464 -12.358 -0.125 1.00 91.56 100 TYR A N 1
ATOM 763 C CA . TYR A 1 100 ? 6.536 -13.035 -1.028 1.00 91.56 100 TYR A CA 1
ATOM 764 C C . TYR A 1 100 ? 6.537 -12.376 -2.418 1.00 91.56 100 TYR A C 1
ATOM 766 O O . TYR A 1 100 ? 6.667 -11.152 -2.520 1.00 91.56 100 TYR A O 1
ATOM 774 N N . PRO A 1 101 ? 6.362 -13.138 -3.511 1.00 94.94 101 PRO A N 1
ATOM 775 C CA . PRO A 1 101 ? 6.073 -12.554 -4.811 1.00 94.94 101 PRO A CA 1
ATOM 776 C C . PRO A 1 101 ? 4.778 -11.736 -4.753 1.00 94.94 101 PRO A C 1
ATOM 778 O O . PRO A 1 101 ? 3.779 -12.188 -4.194 1.00 94.94 101 PRO A O 1
ATOM 781 N N . TRP A 1 102 ? 4.755 -10.563 -5.387 1.00 95.69 102 TRP A N 1
ATOM 782 C CA . TRP A 1 102 ? 3.583 -9.678 -5.420 1.00 95.69 102 TRP A CA 1
ATOM 783 C C . TRP A 1 102 ? 2.286 -10.416 -5.794 1.00 95.69 102 TRP A C 1
ATOM 785 O O . TRP A 1 102 ? 1.253 -10.238 -5.151 1.00 95.69 102 TRP A O 1
ATOM 795 N N . LYS A 1 103 ? 2.342 -11.299 -6.798 1.00 96.19 103 LYS A N 1
ATOM 796 C CA . LYS A 1 103 ? 1.216 -12.131 -7.256 1.00 96.19 103 LYS A CA 1
ATOM 797 C C . LYS A 1 103 ? 0.583 -13.017 -6.175 1.00 96.19 103 LYS A C 1
ATOM 799 O O . LYS A 1 103 ? -0.568 -13.402 -6.344 1.00 96.19 103 LYS A O 1
ATOM 804 N N . ASP A 1 104 ? 1.309 -13.358 -5.113 1.00 95.88 104 ASP A N 1
ATOM 805 C CA . ASP A 1 104 ? 0.829 -14.274 -4.073 1.00 95.88 104 ASP A CA 1
ATOM 806 C C . ASP A 1 104 ? 0.115 -13.518 -2.941 1.00 95.88 104 ASP A C 1
ATOM 808 O O . ASP A 1 104 ? -0.780 -14.071 -2.312 1.00 95.88 104 ASP A O 1
ATOM 812 N N . VAL A 1 105 ? 0.413 -12.223 -2.765 1.00 96.19 105 VAL A N 1
ATOM 813 C CA . VAL A 1 105 ? -0.276 -11.326 -1.816 1.00 96.19 105 VAL A CA 1
ATOM 814 C C . VAL A 1 105 ? -1.423 -10.559 -2.485 1.00 96.19 105 VAL A C 1
ATOM 816 O O . VAL A 1 105 ? -2.534 -10.502 -1.961 1.00 96.19 105 VAL A O 1
ATOM 819 N N . PHE A 1 106 ? -1.195 -10.005 -3.680 1.00 95.69 106 PHE A N 1
ATOM 820 C CA . PHE A 1 106 ? -2.192 -9.226 -4.429 1.00 95.69 106 PHE A CA 1
ATOM 821 C C . PHE A 1 106 ? -3.036 -10.084 -5.394 1.00 95.69 106 PHE A C 1
ATOM 823 O O . PHE A 1 106 ? -4.060 -9.635 -5.914 1.00 95.69 106 PHE A O 1
ATOM 830 N N . GLY A 1 107 ? -2.653 -11.338 -5.625 1.00 93.56 107 GLY A N 1
ATOM 831 C CA . GLY A 1 107 ? -3.327 -12.243 -6.554 1.00 93.56 107 GLY A CA 1
ATOM 832 C C . GLY A 1 107 ? -2.838 -12.112 -8.002 1.00 93.56 107 GLY A C 1
ATOM 833 O O . GLY A 1 107 ? -2.457 -11.043 -8.482 1.00 93.56 107 GLY A O 1
ATOM 834 N N . TRP A 1 108 ? -2.890 -13.228 -8.732 1.00 87.19 108 TRP A N 1
ATOM 835 C CA . TRP A 1 108 ? -2.302 -13.386 -10.070 1.00 87.19 108 TRP A CA 1
ATOM 836 C C . TRP A 1 108 ? -2.806 -12.399 -11.136 1.00 87.19 108 TRP A C 1
ATOM 838 O O . TRP A 1 108 ? -2.057 -12.077 -12.055 1.00 87.19 108 TRP A O 1
ATOM 848 N N . GLY A 1 109 ? -4.043 -11.906 -11.019 1.00 89.31 109 GLY A N 1
ATOM 849 C CA . GLY A 1 109 ? -4.624 -10.926 -11.947 1.00 89.31 109 GLY A CA 1
ATOM 850 C C . GLY A 1 109 ? -4.238 -9.464 -11.676 1.00 89.31 109 GLY A C 1
ATOM 851 O O . GLY A 1 109 ? -4.527 -8.599 -12.500 1.00 89.31 109 GLY A O 1
ATOM 852 N N . ARG A 1 110 ? -3.595 -9.163 -10.539 1.00 93.94 110 ARG A N 1
ATOM 853 C CA . ARG A 1 110 ? -3.292 -7.790 -10.105 1.00 93.94 110 ARG A CA 1
ATOM 854 C C . ARG A 1 110 ? -1.824 -7.453 -10.339 1.00 93.94 110 ARG A C 1
ATOM 856 O O . ARG A 1 110 ? -1.012 -7.489 -9.420 1.00 93.94 110 ARG A O 1
ATOM 863 N N . SER A 1 111 ? -1.464 -7.110 -11.575 1.00 94.94 111 SER A N 1
ATOM 864 C CA . SER A 1 111 ? -0.108 -6.631 -11.889 1.00 94.94 111 SER A CA 1
ATOM 865 C C . SER A 1 111 ? 0.220 -5.339 -11.123 1.00 94.94 111 SER A C 1
ATOM 867 O O . SER A 1 111 ? -0.645 -4.460 -11.061 1.00 94.94 111 SER A O 1
ATOM 869 N N . PRO A 1 112 ? 1.442 -5.166 -10.588 1.00 95.81 112 PRO A N 1
ATOM 870 C CA . PRO A 1 112 ? 1.861 -3.914 -9.962 1.00 95.81 112 PRO A CA 1
ATOM 871 C C . PRO A 1 112 ? 1.619 -2.694 -10.860 1.00 95.81 112 PRO A C 1
ATOM 873 O O . PRO A 1 112 ? 1.731 -2.768 -12.091 1.00 95.81 112 PRO A O 1
ATOM 876 N N . PHE A 1 113 ? 1.310 -1.546 -10.259 1.00 94.56 113 PHE A N 1
ATOM 877 C CA . PHE A 1 113 ? 1.108 -0.314 -11.017 1.00 94.56 113 PHE A CA 1
ATOM 878 C C . PHE A 1 113 ? 2.426 0.122 -11.681 1.00 94.56 113 PHE A C 1
ATOM 880 O O . PHE A 1 113 ? 3.506 -0.066 -11.124 1.00 94.56 113 PHE A O 1
ATOM 887 N N . GLY A 1 114 ? 2.356 0.677 -12.894 1.00 90.56 114 GLY A N 1
ATOM 888 C CA . GLY A 1 114 ? 3.549 1.000 -13.691 1.00 90.56 114 GLY A CA 1
ATOM 889 C C . GLY A 1 114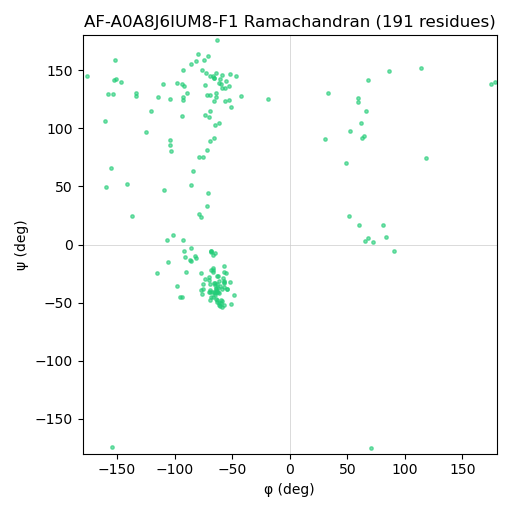 ? 4.135 -0.167 -14.502 1.00 90.56 114 GLY A C 1
ATOM 890 O O . GLY A 1 114 ? 5.177 0.003 -15.122 1.00 90.56 114 GLY A O 1
ATOM 891 N N . GLY A 1 115 ? 3.481 -1.337 -14.542 1.00 84.50 115 GLY A N 1
ATOM 892 C CA . GLY A 1 115 ? 3.791 -2.389 -15.525 1.00 84.50 115 GLY A CA 1
ATOM 893 C C . GLY A 1 115 ? 4.997 -3.280 -15.207 1.00 84.50 115 GLY A C 1
ATOM 894 O O . GLY A 1 115 ? 5.491 -3.971 -16.094 1.00 84.50 115 GLY A O 1
ATOM 895 N N . THR A 1 116 ? 5.473 -3.295 -13.958 1.00 88.94 116 THR A N 1
ATOM 896 C CA . THR A 1 116 ? 6.531 -4.225 -13.526 1.00 88.94 116 THR A CA 1
ATOM 897 C C . THR A 1 116 ? 5.983 -5.631 -13.226 1.00 88.94 116 THR A C 1
ATOM 899 O O . THR A 1 116 ? 4.777 -5.841 -13.091 1.00 88.94 116 THR A O 1
ATOM 902 N N . SER A 1 117 ? 6.871 -6.624 -13.156 1.00 92.00 117 SER A N 1
ATOM 903 C CA . SER A 1 117 ? 6.508 -8.041 -13.024 1.00 92.00 117 SER A CA 1
ATOM 904 C C . SER A 1 117 ? 5.909 -8.371 -11.655 1.00 92.00 117 SER A C 1
ATOM 906 O O . SER A 1 117 ? 6.536 -8.145 -10.622 1.00 92.00 117 SER A O 1
ATOM 908 N N . SER A 1 118 ? 4.746 -9.027 -11.647 1.00 94.12 118 SER A N 1
ATOM 909 C CA . SER A 1 118 ? 4.104 -9.552 -10.431 1.00 94.12 118 SER A CA 1
ATOM 910 C C . SER A 1 118 ? 4.858 -10.725 -9.784 1.00 94.12 118 SER A C 1
ATOM 912 O O . SER A 1 118 ? 4.492 -11.160 -8.695 1.00 94.12 118 SER A O 1
ATOM 914 N N . ARG A 1 119 ? 5.921 -11.244 -10.419 1.00 93.62 119 ARG A N 1
ATOM 915 C CA . ARG A 1 119 ? 6.813 -12.260 -9.828 1.00 93.62 119 ARG A CA 1
ATOM 916 C C . ARG A 1 119 ? 7.869 -11.670 -8.888 1.00 93.62 119 ARG A C 1
ATOM 918 O O . ARG A 1 119 ? 8.540 -12.444 -8.216 1.00 93.62 119 ARG A O 1
ATOM 925 N N . LYS A 1 120 ? 8.040 -10.344 -8.874 1.00 91.50 120 LYS A N 1
ATOM 926 C CA . LYS A 1 120 ? 8.990 -9.661 -7.990 1.00 91.50 120 LYS A CA 1
ATOM 927 C C . LYS A 1 120 ? 8.596 -9.813 -6.530 1.00 91.50 120 LYS A C 1
ATOM 929 O O . LYS A 1 120 ? 7.404 -9.795 -6.214 1.00 91.50 120 LYS A O 1
ATOM 934 N N . GLY A 1 121 ? 9.597 -9.951 -5.671 1.00 91.88 121 GLY A N 1
ATOM 935 C CA . GLY A 1 121 ? 9.403 -10.016 -4.227 1.00 91.88 121 GLY A CA 1
ATOM 936 C C . GLY A 1 121 ? 8.958 -8.663 -3.673 1.00 91.88 121 GLY A C 1
ATOM 937 O O . GLY A 1 121 ? 9.388 -7.621 -4.170 1.00 91.88 121 GLY A O 1
ATOM 938 N N . LEU A 1 122 ? 8.106 -8.660 -2.645 1.00 92.44 122 LEU A N 1
ATOM 939 C CA . LEU A 1 122 ? 7.611 -7.437 -2.002 1.00 92.44 122 LEU A CA 1
ATOM 940 C C . LEU A 1 122 ? 8.733 -6.467 -1.576 1.00 92.44 122 LEU A C 1
ATOM 942 O O . LEU A 1 122 ? 8.550 -5.253 -1.666 1.00 92.44 122 LEU A O 1
ATOM 946 N N . HIS A 1 123 ? 9.910 -6.971 -1.187 1.00 90.31 123 HIS A N 1
ATOM 947 C CA . HIS A 1 123 ? 11.063 -6.142 -0.801 1.00 90.31 123 HIS A CA 1
ATOM 948 C C . HIS A 1 123 ? 11.561 -5.247 -1.939 1.00 90.31 123 HIS A C 1
ATOM 950 O O . HIS A 1 123 ? 12.025 -4.141 -1.678 1.00 90.31 123 HIS A O 1
ATOM 956 N N . GLU A 1 124 ? 11.426 -5.680 -3.198 1.00 89.44 124 GLU A N 1
ATOM 957 C CA . GLU A 1 124 ? 11.852 -4.902 -4.371 1.00 89.44 124 GLU A CA 1
ATOM 958 C C . GLU A 1 124 ? 11.019 -3.627 -4.568 1.00 89.44 124 GLU A C 1
ATOM 960 O O . GLU A 1 124 ? 11.466 -2.690 -5.225 1.00 89.44 124 GLU A O 1
ATOM 965 N N . PHE A 1 125 ? 9.807 -3.574 -4.012 1.00 91.88 125 PHE A N 1
ATOM 966 C CA . PHE A 1 125 ? 8.919 -2.417 -4.125 1.00 91.88 125 PHE A CA 1
ATOM 967 C C . PHE A 1 125 ? 9.199 -1.350 -3.058 1.00 91.88 125 PHE A C 1
ATOM 969 O O . PHE A 1 125 ? 8.732 -0.220 -3.193 1.00 91.88 125 PHE A O 1
ATOM 976 N N . LEU A 1 126 ? 9.959 -1.673 -2.009 1.00 90.81 126 LEU A N 1
ATOM 977 C CA . LEU A 1 126 ? 10.312 -0.736 -0.943 1.00 90.81 126 LEU A CA 1
ATOM 978 C C . LEU A 1 126 ? 11.415 0.248 -1.399 1.00 90.81 126 LEU A C 1
ATOM 980 O O . LEU A 1 126 ? 12.224 -0.084 -2.264 1.00 90.81 126 LEU A O 1
ATOM 984 N N . PRO A 1 127 ? 11.451 1.487 -0.870 1.00 85.06 127 PRO A N 1
ATOM 985 C CA . PRO A 1 127 ? 12.454 2.480 -1.249 1.00 85.06 127 PRO A CA 1
ATOM 986 C C . PRO A 1 127 ? 13.840 2.081 -0.736 1.00 85.06 127 PRO A C 1
ATOM 988 O O . PRO A 1 127 ? 14.065 2.072 0.468 1.00 85.06 127 PRO A O 1
ATOM 991 N N . GLN A 1 128 ? 14.768 1.802 -1.649 1.00 69.06 128 GLN A N 1
ATOM 992 C CA . GLN A 1 128 ? 16.171 1.559 -1.324 1.00 69.06 128 GLN A CA 1
ATOM 993 C C . GLN A 1 128 ? 16.957 2.878 -1.328 1.00 69.06 128 GLN A C 1
ATOM 995 O O . GLN A 1 128 ? 16.872 3.648 -2.288 1.00 69.06 128 GLN A O 1
ATOM 1000 N N . GLU A 1 129 ? 17.734 3.142 -0.273 1.00 57.06 129 GLU A N 1
ATOM 1001 C CA . GLU A 1 129 ? 18.561 4.354 -0.188 1.00 57.06 129 GLU A CA 1
ATOM 1002 C C . GLU A 1 129 ? 19.554 4.442 -1.361 1.00 57.06 129 GLU A C 1
ATOM 1004 O O . GLU A 1 129 ? 20.181 3.456 -1.749 1.00 57.06 129 GLU A O 1
ATOM 1009 N N . GLY A 1 130 ? 19.662 5.629 -1.968 1.00 54.06 130 GLY A N 1
ATOM 1010 C CA . GLY A 1 130 ? 20.536 5.882 -3.123 1.00 54.06 130 GLY A CA 1
ATOM 1011 C C . GLY A 1 130 ? 20.135 5.185 -4.434 1.00 54.06 130 GLY A C 1
ATOM 1012 O O . GLY A 1 130 ? 20.877 5.277 -5.410 1.00 54.06 130 GLY A O 1
ATOM 1013 N N . SER A 1 131 ? 18.989 4.498 -4.487 1.00 56.91 131 SER A N 1
ATOM 1014 C CA . SER A 1 131 ? 18.615 3.631 -5.608 1.00 56.91 131 SER A CA 1
ATOM 1015 C C . SER A 1 131 ? 17.395 4.133 -6.380 1.00 56.91 131 SER A C 1
ATOM 1017 O O . SER A 1 131 ? 16.308 4.314 -5.831 1.00 56.91 131 SER A O 1
ATOM 1019 N N . TYR A 1 132 ? 17.546 4.266 -7.699 1.00 53.38 132 TYR A N 1
ATOM 1020 C CA . TYR A 1 132 ? 16.475 4.619 -8.642 1.00 53.38 132 TYR A CA 1
ATOM 1021 C C . TYR A 1 132 ? 15.560 3.430 -9.002 1.00 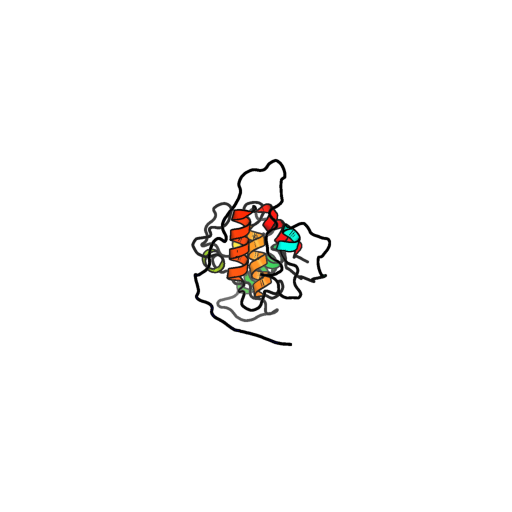53.38 132 TYR A C 1
ATOM 1023 O O . TYR A 1 132 ? 14.995 3.384 -10.096 1.00 53.38 132 TYR A O 1
ATOM 1031 N N . ASN A 1 133 ? 15.427 2.428 -8.125 1.00 57.78 133 ASN A N 1
ATOM 1032 C CA . ASN A 1 133 ? 14.577 1.261 -8.369 1.00 57.78 133 ASN A CA 1
ATOM 1033 C C . ASN A 1 133 ? 13.087 1.661 -8.337 1.00 57.78 133 ASN A C 1
ATOM 1035 O O . ASN A 1 133 ? 12.403 1.631 -7.313 1.00 57.78 133 ASN A O 1
ATOM 1039 N N . ASN A 1 134 ? 12.583 2.049 -9.510 1.00 64.81 134 ASN A N 1
ATOM 1040 C CA . ASN A 1 134 ? 11.293 2.711 -9.726 1.00 64.81 134 ASN A CA 1
ATOM 1041 C C . ASN A 1 134 ? 10.066 1.780 -9.658 1.00 64.81 134 ASN A C 1
ATOM 1043 O O . ASN A 1 134 ? 9.001 2.104 -10.184 1.00 64.81 134 ASN A O 1
ATOM 1047 N N . TYR A 1 135 ? 10.160 0.638 -8.970 1.00 88.62 135 TYR A N 1
ATOM 1048 C CA . TYR A 1 135 ? 9.017 -0.262 -8.783 1.00 88.62 135 TYR A CA 1
ATOM 1049 C C . TYR A 1 135 ? 7.928 0.320 -7.872 1.00 88.62 135 TYR A C 1
ATOM 1051 O O . TYR A 1 135 ? 6.855 -0.264 -7.789 1.00 88.62 135 TYR A O 1
ATOM 1059 N N . GLY A 1 136 ? 8.135 1.493 -7.260 1.00 88.12 136 GLY A N 1
ATOM 1060 C CA . GLY A 1 136 ? 7.097 2.226 -6.524 1.00 88.12 136 GLY A CA 1
ATOM 1061 C C . GLY A 1 136 ? 5.833 2.533 -7.343 1.00 88.12 136 GLY A C 1
ATOM 1062 O O . GLY A 1 136 ? 4.760 2.645 -6.757 1.00 88.12 136 GLY A O 1
ATOM 1063 N N . GLY A 1 137 ? 5.928 2.595 -8.677 1.00 90.31 137 GLY A N 1
ATOM 1064 C CA . GLY A 1 137 ? 4.795 2.894 -9.559 1.00 90.31 137 GLY A CA 1
ATOM 1065 C C . GLY A 1 137 ? 4.324 4.359 -9.483 1.00 90.31 137 GLY A C 1
ATOM 1066 O O . GLY A 1 137 ? 4.951 5.173 -8.799 1.00 90.31 137 GLY A O 1
ATOM 1067 N N . PRO A 1 138 ? 3.229 4.709 -10.188 1.00 91.75 138 PRO A N 1
ATOM 1068 C CA . PRO A 1 138 ? 2.591 6.022 -10.098 1.00 91.75 138 PRO A CA 1
ATOM 1069 C C . PRO A 1 138 ? 2.269 6.381 -8.647 1.00 91.75 138 PRO A C 1
ATOM 1071 O O . PRO A 1 138 ? 1.816 5.525 -7.888 1.00 91.75 138 PRO A O 1
ATOM 1074 N N . ASP A 1 139 ? 2.539 7.626 -8.260 1.00 91.31 139 ASP A N 1
ATOM 1075 C CA . ASP A 1 139 ? 2.301 8.155 -6.909 1.00 91.31 139 ASP A CA 1
ATOM 1076 C C . ASP A 1 139 ? 2.890 7.298 -5.778 1.00 91.31 139 ASP A C 1
ATOM 1078 O O . ASP A 1 139 ? 2.404 7.321 -4.652 1.00 91.31 139 ASP A O 1
ATOM 1082 N N . ASN A 1 140 ? 3.931 6.505 -6.068 1.00 92.69 140 ASN A N 1
ATOM 1083 C CA . ASN A 1 140 ? 4.520 5.551 -5.130 1.00 92.69 140 ASN A CA 1
ATOM 1084 C C . ASN A 1 140 ? 3.543 4.461 -4.627 1.00 92.69 140 ASN A C 1
ATOM 1086 O O . ASN A 1 140 ? 3.834 3.775 -3.645 1.00 92.69 140 ASN A O 1
ATOM 1090 N N . ILE A 1 141 ? 2.401 4.240 -5.284 1.00 94.44 141 ILE A N 1
ATOM 1091 C CA . ILE A 1 141 ? 1.335 3.370 -4.764 1.00 94.44 141 ILE A CA 1
ATOM 1092 C C . ILE A 1 141 ? 1.806 1.955 -4.399 1.00 94.44 141 ILE A C 1
ATOM 1094 O O . ILE A 1 141 ? 1.397 1.428 -3.368 1.00 94.44 141 ILE A O 1
ATOM 1098 N N . ASN A 1 142 ? 2.713 1.342 -5.171 1.00 95.81 142 ASN A N 1
ATOM 1099 C CA . ASN A 1 142 ? 3.162 -0.023 -4.893 1.00 95.81 142 ASN A CA 1
ATOM 1100 C C . ASN A 1 142 ? 3.918 -0.094 -3.558 1.00 95.81 142 ASN A C 1
ATOM 1102 O O . ASN A 1 142 ? 3.681 -1.014 -2.779 1.00 95.81 142 ASN A O 1
ATOM 1106 N N . ARG A 1 143 ? 4.785 0.887 -3.253 1.00 94.38 143 ARG A N 1
ATOM 1107 C CA . ARG A 1 143 ? 5.542 0.892 -1.988 1.00 94.38 143 ARG A CA 1
ATOM 1108 C C . ARG A 1 143 ? 4.627 1.145 -0.786 1.00 94.38 143 ARG A C 1
ATOM 1110 O O . ARG A 1 143 ? 4.834 0.546 0.266 1.00 94.38 143 ARG A O 1
ATOM 1117 N N . HIS A 1 144 ? 3.583 1.961 -0.959 1.00 95.00 144 HIS A N 1
ATOM 1118 C CA . HIS A 1 144 ? 2.560 2.184 0.067 1.00 95.00 144 HIS A CA 1
ATOM 1119 C C . HIS A 1 144 ? 1.685 0.944 0.295 1.00 95.00 144 HIS A C 1
ATOM 1121 O O . HIS A 1 144 ? 1.443 0.591 1.446 1.00 95.00 144 HIS A O 1
ATOM 1127 N N . LEU A 1 145 ? 1.288 0.229 -0.764 1.00 96.50 145 LEU A N 1
ATOM 1128 C CA . LEU A 1 145 ? 0.553 -1.037 -0.663 1.00 96.50 145 LEU A CA 1
ATOM 1129 C C . LEU A 1 145 ? 1.373 -2.138 0.035 1.00 96.50 145 LEU A C 1
ATOM 1131 O O . LEU A 1 145 ? 0.834 -2.848 0.882 1.00 96.50 145 LEU A O 1
ATOM 1135 N N . VAL A 1 146 ? 2.676 -2.254 -0.251 1.00 96.12 146 VAL A N 1
ATOM 1136 C CA . VAL A 1 146 ? 3.560 -3.192 0.471 1.00 96.12 146 VAL A CA 1
ATOM 1137 C C . VAL A 1 146 ? 3.707 -2.808 1.946 1.00 96.12 146 VAL A C 1
ATOM 1139 O O . VAL A 1 146 ? 3.586 -3.667 2.817 1.00 96.12 146 VAL A O 1
ATOM 1142 N N . ALA A 1 147 ? 3.897 -1.522 2.257 1.00 94.50 147 ALA A N 1
ATOM 1143 C CA . ALA A 1 147 ? 3.933 -1.066 3.646 1.00 94.50 147 ALA A CA 1
ATOM 1144 C C . ALA A 1 147 ? 2.597 -1.304 4.376 1.00 94.50 147 ALA A C 1
ATOM 1146 O O . ALA A 1 147 ? 2.603 -1.699 5.538 1.00 94.50 147 ALA A O 1
ATOM 1147 N N . ALA A 1 148 ? 1.454 -1.130 3.701 1.00 94.06 148 ALA A N 1
ATOM 1148 C CA . ALA A 1 148 ? 0.135 -1.442 4.251 1.00 94.06 148 ALA A CA 1
ATOM 1149 C C . ALA A 1 148 ? -0.015 -2.941 4.571 1.00 94.06 148 ALA A C 1
ATOM 1151 O O . ALA A 1 148 ? -0.531 -3.274 5.637 1.00 94.06 148 ALA A O 1
ATOM 1152 N N . TYR A 1 149 ? 0.491 -3.830 3.704 1.00 96.06 149 TYR A N 1
ATOM 1153 C CA . TYR A 1 149 ? 0.504 -5.277 3.945 1.00 96.06 149 TYR A CA 1
ATOM 1154 C C . TYR A 1 149 ? 1.303 -5.617 5.204 1.00 96.06 149 TYR A C 1
ATOM 1156 O O . TYR A 1 149 ? 0.770 -6.231 6.125 1.00 96.06 149 TYR A O 1
ATOM 1164 N N . TYR A 1 150 ? 2.550 -5.146 5.297 1.00 94.12 150 TYR A N 1
ATOM 1165 C CA . TYR A 1 150 ? 3.379 -5.398 6.475 1.00 94.12 150 TYR A CA 1
ATOM 1166 C C . TYR A 1 150 ? 2.829 -4.733 7.743 1.00 94.12 150 TYR A C 1
ATOM 1168 O O . TYR A 1 150 ? 2.908 -5.326 8.815 1.00 94.12 150 TYR A O 1
ATOM 1176 N N . ASN A 1 151 ? 2.191 -3.563 7.658 1.00 92.56 151 ASN A N 1
ATOM 1177 C CA . ASN A 1 151 ? 1.513 -2.968 8.812 1.00 92.56 151 ASN A CA 1
ATOM 1178 C C . ASN A 1 151 ? 0.342 -3.834 9.304 1.00 92.56 151 ASN A C 1
ATOM 1180 O O . ASN A 1 151 ? 0.181 -3.999 10.512 1.00 92.56 151 ASN A O 1
ATOM 1184 N N . ALA A 1 152 ? -0.442 -4.418 8.394 1.00 91.25 152 ALA A N 1
ATOM 1185 C CA . ALA A 1 152 ? -1.552 -5.304 8.736 1.00 91.25 152 ALA A CA 1
ATOM 1186 C C . ALA A 1 152 ? -1.082 -6.650 9.318 1.00 91.25 152 ALA A C 1
ATOM 1188 O O . ALA A 1 152 ? -1.558 -7.053 10.377 1.00 91.25 152 ALA A O 1
ATOM 1189 N N . VAL A 1 153 ? -0.103 -7.310 8.682 1.00 91.25 153 VAL A N 1
ATOM 1190 C CA . VAL A 1 153 ? 0.493 -8.577 9.160 1.00 91.25 153 VAL A CA 1
ATOM 1191 C C . VAL A 1 153 ? 1.068 -8.442 10.577 1.00 91.25 153 VAL A C 1
ATOM 1193 O O . VAL A 1 153 ? 1.007 -9.384 11.361 1.00 91.25 153 VAL A O 1
ATOM 1196 N N . ASN A 1 154 ? 1.598 -7.265 10.923 1.00 88.50 154 ASN A N 1
ATOM 1197 C CA . ASN A 1 154 ? 2.275 -7.011 12.198 1.00 88.50 154 ASN A CA 1
ATOM 1198 C C . ASN A 1 154 ? 1.427 -6.270 13.240 1.00 88.50 154 ASN A C 1
ATOM 1200 O O . ASN A 1 154 ? 1.959 -5.851 14.266 1.00 88.50 154 ASN A O 1
ATOM 1204 N N . GLY A 1 155 ? 0.131 -6.065 12.988 1.00 86.19 155 GLY A N 1
ATOM 1205 C CA . GLY A 1 155 ? -0.772 -5.391 13.927 1.00 86.19 155 GLY A CA 1
ATOM 1206 C C . GLY A 1 155 ? -0.577 -3.873 14.067 1.00 86.19 155 GLY A C 1
ATOM 1207 O O . GLY A 1 155 ? -1.318 -3.245 14.817 1.00 86.19 155 GLY A O 1
ATOM 1208 N N . PHE A 1 156 ? 0.343 -3.254 13.317 1.00 87.19 156 PHE A N 1
ATOM 1209 C CA . PHE A 1 156 ? 0.469 -1.789 13.229 1.00 87.19 156 PHE A CA 1
ATOM 1210 C C . PHE A 1 156 ? -0.745 -1.129 12.550 1.00 87.19 156 PHE A C 1
ATOM 1212 O O . PHE A 1 156 ? -0.982 0.062 12.744 1.00 87.19 156 PHE A O 1
ATOM 1219 N N 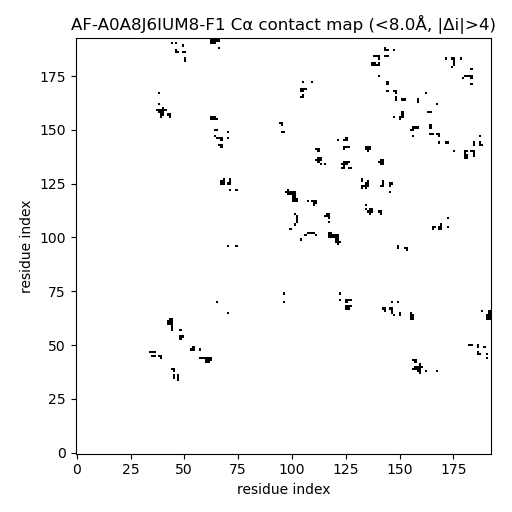. TYR A 1 157 ? -1.521 -1.898 11.778 1.00 85.31 157 TYR A N 1
ATOM 1220 C CA . TYR A 1 157 ? -2.853 -1.537 11.291 1.00 85.31 157 TYR A CA 1
ATOM 1221 C C . TYR A 1 157 ? -3.853 -2.633 11.718 1.00 85.31 157 TYR A C 1
ATOM 1223 O O . TYR A 1 157 ? -3.920 -3.671 11.055 1.00 85.31 157 TYR A O 1
ATOM 1231 N N . PRO A 1 158 ? -4.597 -2.473 12.832 1.00 82.00 158 PRO A N 1
ATOM 1232 C CA . PRO A 1 158 ? -5.445 -3.540 13.357 1.00 82.00 158 PRO A CA 1
ATOM 1233 C C . PRO A 1 158 ? -6.695 -3.733 12.489 1.00 82.00 158 PRO A C 1
ATOM 1235 O O . PRO A 1 158 ? -7.593 -2.884 12.442 1.00 82.00 158 PRO A O 1
ATOM 1238 N N . LEU A 1 159 ? -6.739 -4.875 11.802 1.00 82.19 159 LEU A N 1
ATOM 1239 C CA . LEU A 1 159 ? -7.831 -5.255 10.912 1.00 82.19 159 LEU A CA 1
ATOM 1240 C C . LEU A 1 159 ? -9.093 -5.685 11.669 1.00 82.19 159 LEU A C 1
ATOM 1242 O O . LEU A 1 159 ? -9.034 -6.096 12.829 1.00 82.19 159 LEU A O 1
ATOM 1246 N N . GLN A 1 160 ? -10.245 -5.625 10.998 1.00 76.25 160 GLN A N 1
ATOM 1247 C CA . GLN A 1 160 ? -11.476 -6.206 11.543 1.00 76.25 160 GLN A CA 1
ATOM 1248 C C . GLN A 1 160 ? -11.380 -7.730 11.706 1.00 76.25 160 GLN A C 1
ATOM 1250 O O . GLN A 1 160 ? -10.750 -8.393 10.877 1.00 76.25 160 GLN A O 1
ATOM 1255 N N . PRO A 1 161 ? -12.045 -8.311 12.726 1.00 74.88 161 PRO A N 1
ATOM 1256 C CA . PRO A 1 161 ? -12.141 -9.759 12.879 1.00 74.88 161 PRO A CA 1
ATOM 1257 C C . PRO A 1 161 ? -12.659 -10.432 11.600 1.00 74.88 161 PRO A C 1
ATOM 1259 O O . PRO A 1 161 ? -13.732 -10.096 11.107 1.00 74.88 161 PRO A O 1
ATOM 1262 N N . GLY A 1 162 ? -11.893 -11.391 11.073 1.00 78.62 162 GLY A N 1
ATOM 1263 C CA . GLY A 1 162 ? -12.214 -12.109 9.832 1.00 78.62 162 GLY A CA 1
ATOM 1264 C C . GLY A 1 162 ? -11.663 -11.487 8.541 1.00 78.62 162 GLY A C 1
ATOM 1265 O O . GLY A 1 162 ? -11.771 -12.124 7.496 1.00 78.62 162 GLY A O 1
ATOM 1266 N N . THR A 1 163 ? -11.037 -10.306 8.595 1.00 81.88 163 THR A N 1
ATOM 1267 C CA . THR A 1 163 ? -10.332 -9.701 7.452 1.00 81.88 163 THR A CA 1
ATOM 1268 C C . THR A 1 163 ? -8.852 -10.079 7.481 1.00 81.88 163 THR A C 1
ATOM 1270 O O . THR A 1 163 ? -8.157 -9.805 8.459 1.00 81.88 163 THR A O 1
ATOM 1273 N N . TYR A 1 164 ? -8.351 -10.666 6.393 1.00 88.62 164 TYR A N 1
ATOM 1274 C CA . TYR A 1 164 ? -6.939 -11.052 6.259 1.00 88.62 164 TYR A CA 1
ATOM 1275 C C . TYR A 1 164 ? -6.097 -9.943 5.584 1.00 88.62 164 TYR A C 1
ATOM 1277 O O . TYR A 1 164 ? -6.631 -9.204 4.746 1.00 88.62 164 TYR A O 1
ATOM 1285 N N . PRO A 1 165 ? -4.787 -9.812 5.892 1.00 91.25 165 PRO A N 1
ATOM 1286 C CA . PRO A 1 165 ? -3.913 -8.784 5.312 1.00 91.25 165 PRO A CA 1
ATOM 1287 C C . PRO A 1 165 ? -3.885 -8.755 3.779 1.00 91.25 165 PRO A C 1
ATOM 1289 O O . PRO A 1 165 ? -3.890 -7.675 3.188 1.00 91.25 165 PRO A O 1
ATOM 1292 N N . GLU A 1 166 ? -3.916 -9.920 3.131 1.00 93.56 166 GLU A N 1
ATOM 1293 C CA . GLU A 1 166 ? -3.949 -10.073 1.673 1.00 93.56 166 GLU A CA 1
ATOM 1294 C C . GLU A 1 166 ? -5.235 -9.479 1.092 1.00 93.56 166 GLU A C 1
ATOM 1296 O O . GLU A 1 166 ? -5.187 -8.707 0.136 1.00 93.56 166 GLU A O 1
ATOM 1301 N N . GLN A 1 167 ? -6.392 -9.786 1.693 1.00 90.06 167 GLN A N 1
ATOM 1302 C CA . GLN A 1 167 ? -7.677 -9.224 1.271 1.00 90.06 167 GLN A CA 1
ATOM 1303 C C . GLN A 1 167 ? -7.640 -7.701 1.384 1.00 90.06 167 GLN A C 1
ATOM 1305 O O . GLN A 1 167 ? -7.950 -7.003 0.419 1.00 90.06 167 GLN A O 1
ATOM 1310 N N . TYR A 1 168 ? -7.220 -7.188 2.544 1.00 91.12 168 TYR A N 1
ATOM 1311 C CA . TYR A 1 168 ? -7.109 -5.756 2.817 1.00 91.12 168 TYR A CA 1
ATOM 1312 C C . TYR A 1 168 ? -6.311 -5.018 1.729 1.00 91.12 168 TYR A C 1
ATOM 1314 O O . TYR A 1 168 ? -6.824 -4.064 1.139 1.00 91.12 168 TYR A O 1
ATOM 1322 N N . VAL A 1 169 ? -5.108 -5.488 1.381 1.00 93.81 169 VAL A N 1
ATOM 1323 C CA . VAL A 1 169 ? -4.293 -4.813 0.355 1.00 93.81 169 VAL A CA 1
ATOM 1324 C C . VAL A 1 169 ? -4.752 -5.070 -1.079 1.00 93.81 169 VAL A C 1
ATOM 1326 O O . VAL A 1 169 ? -4.545 -4.214 -1.939 1.00 93.81 169 VAL A O 1
ATOM 1329 N N . GLN A 1 170 ? -5.443 -6.181 -1.351 1.00 94.19 170 GLN A N 1
ATOM 1330 C CA . GLN A 1 170 ? -6.139 -6.390 -2.626 1.00 94.19 170 GLN A CA 1
ATOM 1331 C C . GLN A 1 170 ? -7.268 -5.375 -2.826 1.00 94.19 170 GLN A C 1
ATOM 1333 O O . GLN A 1 170 ? -7.438 -4.862 -3.929 1.00 94.19 170 GLN A O 1
ATOM 1338 N N . MET A 1 171 ? -7.997 -5.024 -1.766 1.00 88.50 171 MET A N 1
ATOM 1339 C CA . MET A 1 171 ? -9.067 -4.026 -1.837 1.00 88.50 171 MET A CA 1
ATOM 1340 C C . MET A 1 171 ? -8.516 -2.599 -1.920 1.00 88.50 171 MET A C 1
ATOM 1342 O O . MET A 1 171 ? -9.074 -1.788 -2.652 1.00 88.50 171 MET A O 1
ATOM 1346 N N . LEU A 1 172 ? -7.381 -2.299 -1.274 1.00 91.38 172 LEU A N 1
ATOM 1347 C CA . LEU A 1 172 ? -6.651 -1.044 -1.512 1.00 91.38 172 LEU A CA 1
ATOM 1348 C C . LEU A 1 172 ? -6.116 -0.943 -2.950 1.00 91.38 172 LEU A C 1
ATOM 1350 O O . LEU A 1 172 ? -6.153 0.134 -3.540 1.00 91.38 172 LEU A O 1
ATOM 1354 N N . TYR A 1 173 ? -5.659 -2.050 -3.543 1.00 94.88 173 TYR A N 1
ATOM 1355 C CA . TYR A 1 173 ? -5.287 -2.094 -4.959 1.00 94.88 173 TYR A CA 1
ATOM 1356 C C . TYR A 1 173 ? -6.496 -1.818 -5.864 1.00 94.88 173 TYR A C 1
ATOM 1358 O O . TYR A 1 173 ? -6.411 -0.989 -6.772 1.00 94.88 173 TYR A O 1
ATOM 1366 N N . ASP A 1 174 ? -7.619 -2.503 -5.630 1.00 92.50 174 ASP A N 1
ATOM 1367 C CA . ASP A 1 174 ? -8.830 -2.356 -6.445 1.00 92.50 174 ASP A CA 1
ATOM 1368 C C . ASP A 1 174 ? -9.429 -0.943 -6.299 1.00 92.50 174 ASP A C 1
ATOM 1370 O O . ASP A 1 174 ? -9.914 -0.364 -7.271 1.00 92.50 174 ASP A O 1
ATOM 1374 N N . GLU A 1 175 ? -9.298 -0.330 -5.120 1.00 88.06 175 GLU A N 1
ATOM 1375 C CA . GLU A 1 175 ? -9.622 1.076 -4.886 1.00 88.06 175 GLU A CA 1
ATOM 1376 C C . GLU A 1 175 ? -8.667 2.017 -5.638 1.00 88.06 175 GLU A C 1
ATOM 1378 O O . GLU A 1 175 ? -9.134 2.906 -6.344 1.00 88.06 175 GLU A O 1
ATOM 1383 N N . ALA A 1 176 ? -7.350 1.784 -5.609 1.00 90.81 176 ALA A N 1
ATOM 1384 C CA . ALA A 1 176 ? -6.378 2.593 -6.355 1.00 90.81 176 ALA A CA 1
ATOM 1385 C C . ALA A 1 176 ? -6.570 2.498 -7.883 1.00 90.81 176 ALA A C 1
ATOM 1387 O O . ALA A 1 176 ? -6.274 3.447 -8.611 1.00 90.81 176 ALA A O 1
ATOM 1388 N N . LYS A 1 177 ? -7.122 1.383 -8.385 1.00 91.19 177 LYS A N 1
ATOM 1389 C CA . LYS A 1 177 ? -7.602 1.253 -9.774 1.00 91.19 177 LYS A CA 1
ATOM 1390 C C . LYS A 1 177 ? -8.866 2.067 -10.062 1.00 91.19 177 LYS A C 1
ATOM 1392 O O . LYS A 1 177 ? -9.082 2.426 -11.217 1.00 91.19 177 LYS A O 1
ATOM 1397 N N . ARG A 1 178 ? -9.705 2.316 -9.053 1.00 89.12 178 ARG A N 1
ATOM 1398 C CA . ARG A 1 178 ? -11.040 2.921 -9.176 1.00 89.12 178 ARG A CA 1
ATOM 1399 C C . ARG A 1 178 ? -11.046 4.436 -8.952 1.00 89.12 178 ARG A C 1
ATOM 1401 O O . ARG A 1 178 ? -11.717 5.139 -9.701 1.00 89.12 178 ARG A O 1
ATOM 1408 N N . SER A 1 179 ? -10.355 4.926 -7.923 1.00 83.62 179 SER A N 1
ATOM 1409 C CA . SER A 1 179 ? -10.310 6.346 -7.532 1.00 83.62 179 SER A CA 1
ATOM 1410 C C . SER A 1 179 ? -8.993 7.045 -7.876 1.00 83.62 179 SER A C 1
ATOM 1412 O O . SER A 1 179 ? -8.961 8.271 -7.936 1.00 83.62 179 SER A O 1
ATOM 1414 N N . GLY A 1 180 ? -7.941 6.282 -8.181 1.00 89.81 180 GLY A N 1
ATOM 1415 C CA . GLY A 1 180 ? -6.628 6.794 -8.567 1.00 89.81 180 GLY A CA 1
ATOM 1416 C C . GLY A 1 180 ? -5.542 6.476 -7.541 1.00 89.81 180 GLY A C 1
ATOM 1417 O O . GLY A 1 180 ? -5.786 6.328 -6.344 1.00 89.81 180 GLY A O 1
ATOM 1418 N N . THR A 1 181 ? -4.310 6.370 -8.031 1.00 91.56 181 THR A N 1
ATOM 1419 C CA . THR A 1 181 ? -3.143 5.953 -7.246 1.00 91.56 181 THR A CA 1
ATOM 1420 C C . THR A 1 181 ? -2.760 6.974 -6.175 1.00 91.56 181 THR A C 1
ATOM 1422 O O . THR A 1 181 ? -2.517 6.578 -5.038 1.00 91.56 181 THR A O 1
ATOM 1425 N N . TYR A 1 182 ? -2.810 8.271 -6.491 1.00 88.69 182 TYR A N 1
ATOM 1426 C CA . TYR A 1 182 ? -2.518 9.368 -5.564 1.00 88.69 182 TYR A CA 1
ATOM 1427 C C . TYR A 1 182 ? -3.388 9.348 -4.300 1.00 88.69 182 TYR A C 1
ATOM 1429 O O . TYR A 1 182 ? -2.862 9.357 -3.189 1.00 88.69 182 TYR A O 1
ATOM 1437 N N . THR A 1 183 ? -4.714 9.269 -4.452 1.00 86.00 183 THR A N 1
ATOM 1438 C CA . THR A 1 183 ? -5.660 9.323 -3.325 1.00 86.00 183 THR A CA 1
ATOM 1439 C C . THR A 1 183 ? -5.445 8.176 -2.341 1.00 86.00 183 THR A C 1
ATOM 1441 O O . THR A 1 183 ? -5.454 8.394 -1.131 1.00 86.00 183 THR A O 1
ATOM 1444 N N . VAL A 1 184 ? -5.198 6.963 -2.845 1.00 86.25 184 VAL A N 1
ATOM 1445 C CA . VAL A 1 184 ? -4.935 5.797 -1.992 1.00 86.25 184 VAL A CA 1
ATOM 1446 C C . VAL A 1 184 ? -3.531 5.843 -1.390 1.00 86.25 184 VAL A C 1
ATOM 1448 O O . VAL A 1 184 ? -3.373 5.514 -0.218 1.00 86.25 184 VAL A O 1
ATOM 1451 N N . ALA A 1 185 ? -2.517 6.291 -2.138 1.00 87.62 185 ALA A N 1
ATOM 1452 C CA . ALA A 1 185 ? -1.163 6.459 -1.611 1.00 87.62 185 ALA A CA 1
ATOM 1453 C C . ALA A 1 185 ? -1.139 7.450 -0.435 1.00 87.62 185 ALA A C 1
ATOM 1455 O O . ALA A 1 185 ? -0.612 7.113 0.626 1.00 87.62 185 ALA A O 1
ATOM 1456 N N . GLN A 1 186 ? -1.788 8.610 -0.588 1.00 85.00 186 GLN A N 1
ATOM 1457 C CA . GLN A 1 186 ? -1.925 9.611 0.471 1.00 85.00 186 GLN A CA 1
ATOM 1458 C C . GLN A 1 186 ? -2.684 9.047 1.679 1.00 85.00 186 GLN A C 1
ATOM 1460 O O . GLN A 1 186 ? -2.169 9.080 2.791 1.00 85.00 186 GLN A O 1
ATOM 1465 N N . ALA A 1 187 ? -3.850 8.429 1.467 1.00 84.06 187 ALA A N 1
ATOM 1466 C CA . ALA A 1 187 ? -4.661 7.903 2.564 1.00 84.06 187 ALA A CA 1
ATOM 1467 C C . ALA A 1 187 ? -4.006 6.726 3.318 1.00 84.06 187 ALA A C 1
ATOM 1469 O O . ALA A 1 187 ? -4.331 6.496 4.481 1.00 84.06 187 ALA A O 1
ATOM 1470 N N . ILE A 1 188 ? -3.078 5.986 2.694 1.00 86.88 188 ILE A N 1
ATOM 1471 C CA . ILE A 1 188 ? -2.199 5.038 3.398 1.00 86.88 188 ILE A CA 1
ATOM 1472 C C . ILE A 1 188 ? -1.082 5.794 4.137 1.00 86.88 188 ILE A C 1
ATOM 1474 O O . ILE A 1 188 ? -0.768 5.446 5.274 1.00 86.88 188 ILE A O 1
ATOM 1478 N N . GLN A 1 189 ? -0.470 6.809 3.522 1.00 86.25 189 GLN A N 1
ATOM 1479 C CA . GLN A 1 189 ? 0.600 7.603 4.135 1.00 86.25 189 GLN A CA 1
ATOM 1480 C C . GLN A 1 189 ? 0.146 8.330 5.409 1.00 86.25 189 GLN A C 1
ATOM 1482 O O . GLN A 1 189 ? 0.900 8.371 6.379 1.00 86.25 189 GLN A O 1
ATOM 1487 N N . ASP A 1 190 ? -1.100 8.801 5.449 1.00 83.94 190 ASP A N 1
ATOM 1488 C CA . ASP A 1 190 ? -1.721 9.444 6.615 1.00 83.94 190 ASP A CA 1
ATOM 1489 C C . ASP A 1 190 ? -1.885 8.490 7.824 1.00 83.94 190 ASP A C 1
ATOM 1491 O O . ASP A 1 190 ? -2.254 8.919 8.915 1.00 83.94 190 ASP A O 1
ATOM 1495 N N . THR A 1 191 ? -1.609 7.188 7.655 1.00 83.19 191 THR A N 1
ATOM 1496 C CA . THR A 1 191 ? -1.622 6.184 8.739 1.00 83.19 191 THR A CA 1
ATOM 1497 C C . THR A 1 191 ? -0.265 5.989 9.426 1.00 83.19 191 THR A C 1
ATOM 1499 O O . THR A 1 191 ? -0.171 5.200 10.371 1.00 83.19 191 THR A O 1
ATOM 1502 N N . TYR A 1 192 ? 0.797 6.636 8.935 1.00 85.12 192 TYR A N 1
ATOM 1503 C CA . TYR A 1 192 ? 2.162 6.422 9.418 1.00 85.12 192 TYR A CA 1
ATOM 1504 C C . TYR A 1 192 ? 2.517 7.276 10.649 1.00 85.12 192 TYR A C 1
ATOM 1506 O O . TYR A 1 192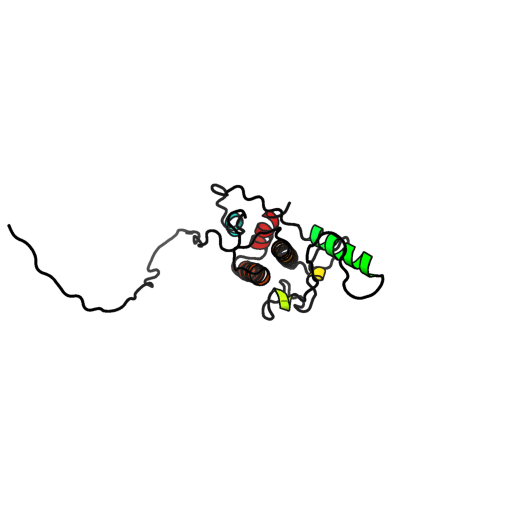 ? 1.962 8.355 10.849 1.00 85.12 192 TYR A O 1
ATOM 1514 N N . GLN A 1 193 ? 3.488 6.797 11.437 1.00 74.50 193 GLN A N 1
ATOM 1515 C CA . GLN A 1 193 ? 4.162 7.522 12.529 1.00 74.50 193 GLN A CA 1
ATOM 1516 C C . GLN A 1 193 ? 5.682 7.535 12.340 1.00 74.50 193 GLN A C 1
ATOM 1518 O O . GLN A 1 193 ? 6.232 6.474 11.950 1.00 74.50 193 GLN A O 1
#

Organism: NCBI:txid2125989

Foldseek 3Di:
DDDDDDDDDDDDDDDDPDPDDDDDDDDPPPPPDDDDDQWADPQFDDLVCLLVVPVPDDDPRQQAFAALQRLLCVVVVVVVVPVPDDDDDDDDDPFDLDFQQQCVLLNVVQAQAPRDDSRGTLSLLRDDPPDPSVSCHPLNQSSLLSSQLSCPRGVSGPTDPPDHSSNSSNVLSVVCVVVHSNSSSVSSVVSHD

Secondary structure (DSSP, 8-state):
-----------------------------------SSSSB-TTS--HHHHHH--GGG-------BPPHHHHHHHHHHHHHHTTSSSS----SS-------BHHHHS-TT-PPTTS--TTSBGGGGS--TT---GGG-GGGHHHHHHHHHHHHHTTSS-BPTT--HHHHHHHHHHHHHHH-HHHHHHHHHTTB-

Radius of gyration: 23.3 Å; Cα contacts (8 Å, |Δi|>4): 226; chains: 1; bounding box: 95×41×38 Å

Sequence (193 aa):
MTDLNKSNQSDKSVDNRRSFLKKAGTASIIAALPVRNVWASYDACTISGAMSGNHSQQQTCTIQGRSPGYWHNYCDSRNRTYSVQGYGTSGSWGYSAENYPWKDVFGWGRSPFGGTSSRKGLHEFLPQEGSYNNYGGPDNINRHLVAAYYNAVNGFYPLQPGTYPEQYVQMLYDEAKRSGTYTVAQAIQDTYQ